Protein AF-A0A8I0FWR2-F1 (afdb_monomer_lite)

Organism: NCBI:txid375541

Structure (mmCIF, N/CA/C/O backbone):
data_AF-A0A8I0FWR2-F1
#
_entry.id   AF-A0A8I0FWR2-F1
#
loop_
_atom_site.group_PDB
_atom_site.id
_atom_site.type_symbol
_atom_site.label_atom_id
_atom_site.label_alt_id
_atom_site.label_comp_id
_atom_site.label_asym_id
_atom_site.label_entity_id
_atom_site.label_seq_id
_atom_site.pdbx_PDB_ins_code
_atom_site.Cartn_x
_atom_site.Cartn_y
_atom_site.Cartn_z
_atom_site.occupancy
_atom_site.B_iso_or_equiv
_atom_site.auth_seq_id
_atom_site.auth_comp_id
_atom_site.auth_asym_id
_atom_site.auth_atom_id
_atom_site.pdbx_PDB_model_num
ATOM 1 N N . MET A 1 1 ? 0.732 -3.128 25.000 1.00 83.19 1 MET A N 1
ATOM 2 C CA . MET A 1 1 ? -0.224 -2.987 26.130 1.00 83.19 1 MET A CA 1
ATOM 3 C C . MET A 1 1 ? -1.427 -2.207 25.629 1.00 83.19 1 MET A C 1
ATOM 5 O O . MET A 1 1 ? -1.225 -1.309 24.818 1.00 83.19 1 MET A O 1
ATOM 9 N N . LEU A 1 2 ? -2.642 -2.529 26.091 1.00 91.19 2 LEU A N 1
ATOM 10 C CA . LEU A 1 2 ? -3.855 -1.798 25.705 1.00 91.19 2 LEU A CA 1
ATOM 11 C C . LEU A 1 2 ? -3.753 -0.324 26.149 1.00 91.19 2 LEU A C 1
ATOM 13 O O . LEU A 1 2 ? -3.456 -0.092 27.325 1.00 91.19 2 LEU A O 1
ATOM 17 N N . PRO A 1 3 ? -3.977 0.656 25.252 1.00 93.19 3 PRO A N 1
ATOM 18 C CA . PRO A 1 3 ? -4.057 2.059 25.639 1.00 93.19 3 PRO A CA 1
ATOM 19 C C . PRO A 1 3 ? -5.140 2.316 26.696 1.00 93.19 3 PRO A C 1
ATOM 21 O O . PRO A 1 3 ? -6.187 1.669 26.717 1.00 93.19 3 PRO A O 1
ATOM 24 N N . GLU A 1 4 ? -4.882 3.265 27.595 1.00 92.19 4 GLU A N 1
ATOM 25 C CA . GLU A 1 4 ? -5.833 3.631 28.646 1.00 92.19 4 GLU A CA 1
ATOM 26 C C . GLU A 1 4 ? -7.092 4.278 28.046 1.00 92.19 4 GLU A C 1
ATOM 28 O O . GLU A 1 4 ? -7.011 5.062 27.104 1.00 92.19 4 GLU A O 1
ATOM 33 N N . GLY A 1 5 ? -8.264 3.947 28.594 1.00 90.62 5 GLY A N 1
ATOM 34 C CA . GLY A 1 5 ? -9.546 4.507 28.151 1.00 90.62 5 GLY A CA 1
ATOM 35 C C . GLY A 1 5 ? -10.189 3.803 26.953 1.00 90.62 5 GLY A C 1
ATOM 36 O O . GLY A 1 5 ? -11.324 4.128 26.618 1.00 90.62 5 GLY A O 1
ATOM 37 N N . TRP A 1 6 ? -9.522 2.816 26.345 1.00 96.81 6 TRP A N 1
ATOM 38 C CA . TRP A 1 6 ? -10.111 1.990 25.289 1.00 96.81 6 TRP A CA 1
ATOM 39 C C . TRP A 1 6 ? -11.112 0.982 25.868 1.00 96.81 6 TRP A C 1
ATOM 41 O O . TRP A 1 6 ? -10.786 0.191 26.758 1.00 96.81 6 TRP A O 1
ATOM 51 N N . ILE A 1 7 ? -12.338 0.997 25.348 1.00 97.31 7 ILE A N 1
ATOM 52 C CA . ILE A 1 7 ? -13.465 0.188 25.820 1.00 97.31 7 ILE A CA 1
ATOM 53 C C . ILE A 1 7 ? -13.681 -0.973 24.839 1.00 97.31 7 ILE A C 1
ATOM 55 O O . ILE A 1 7 ? -13.875 -0.722 23.654 1.00 97.31 7 ILE A O 1
ATOM 59 N N . PRO A 1 8 ? -13.646 -2.246 25.271 1.00 96.81 8 PRO A N 1
ATOM 60 C CA . PRO A 1 8 ? -13.819 -3.371 24.356 1.00 96.81 8 PRO A CA 1
ATOM 61 C C . PRO A 1 8 ? -15.259 -3.452 23.835 1.00 96.81 8 PRO A C 1
ATOM 63 O O . PRO A 1 8 ? -16.193 -3.539 24.636 1.00 96.81 8 PRO A O 1
ATOM 66 N N . HIS A 1 9 ? -15.422 -3.511 22.512 1.00 96.88 9 HIS A N 1
ATOM 67 C CA . HIS A 1 9 ? -16.699 -3.842 21.878 1.00 96.88 9 HIS A CA 1
ATOM 68 C C . HIS A 1 9 ? -16.814 -5.352 21.684 1.00 96.88 9 HIS A C 1
ATOM 70 O O . HIS A 1 9 ? -15.862 -6.012 21.253 1.00 96.88 9 HIS A O 1
ATOM 76 N N . ARG A 1 10 ? -17.977 -5.909 22.025 1.00 94.88 10 ARG A N 1
ATOM 77 C CA . ARG A 1 10 ? -18.244 -7.347 21.949 1.00 94.88 10 ARG A CA 1
ATOM 78 C C . ARG A 1 10 ? -19.465 -7.604 21.089 1.00 94.88 10 ARG A C 1
ATOM 80 O O . ARG A 1 10 ? -20.519 -7.027 21.344 1.00 94.88 10 ARG A O 1
ATOM 87 N N . ARG A 1 11 ? -19.336 -8.557 20.169 1.00 90.44 11 ARG A N 1
ATOM 88 C CA . ARG A 1 11 ? -20.465 -9.085 19.404 1.00 90.44 11 ARG A CA 1
ATOM 89 C C . ARG A 1 11 ? -21.436 -9.827 20.329 1.00 90.44 11 ARG A C 1
ATOM 91 O O . ARG A 1 11 ? -21.107 -10.174 21.466 1.00 90.44 11 ARG A O 1
ATOM 98 N N . GLY A 1 12 ? -22.641 -10.119 19.839 1.00 84.12 12 GLY A N 1
ATOM 99 C CA . GLY A 1 12 ? -23.695 -10.828 20.578 1.00 84.12 12 GLY A CA 1
ATOM 100 C C . GLY A 1 12 ? -23.317 -12.201 21.166 1.00 84.12 12 GLY A C 1
ATOM 101 O O . GLY A 1 12 ? -24.004 -12.672 22.070 1.00 84.12 12 GLY A O 1
ATOM 102 N N . ASP A 1 13 ? -22.236 -12.836 20.709 1.00 90.00 13 ASP A N 1
ATOM 103 C CA . ASP A 1 13 ? -21.684 -14.081 21.265 1.00 90.00 13 ASP A CA 1
ATOM 104 C C . ASP A 1 13 ? -20.554 -13.865 22.294 1.00 90.00 13 ASP A C 1
ATOM 106 O O . ASP A 1 13 ? -20.019 -14.827 22.845 1.00 90.00 13 ASP A O 1
ATOM 110 N N . GLY A 1 14 ? -20.218 -12.611 22.603 1.00 90.06 14 GLY A N 1
ATOM 111 C CA . GLY A 1 14 ? -19.216 -12.219 23.594 1.00 90.06 14 GLY A CA 1
ATOM 112 C C . GLY A 1 14 ? -17.789 -12.095 23.052 1.00 90.06 14 GLY A C 1
ATOM 113 O O . GLY A 1 14 ? -16.901 -11.672 23.807 1.00 90.06 14 GLY A O 1
ATOM 114 N N . GLU A 1 15 ? -17.567 -12.422 21.775 1.00 92.31 15 GLU A N 1
ATOM 115 C CA . GLU A 1 15 ? -16.291 -12.238 21.081 1.00 92.31 15 GLU A CA 1
ATOM 116 C C . GLU A 1 15 ? -15.950 -10.745 20.979 1.00 92.31 15 GLU A C 1
ATOM 118 O O . GLU A 1 15 ? -16.797 -9.932 20.608 1.00 92.31 15 GLU A O 1
ATOM 123 N N . VAL A 1 16 ? -14.718 -10.368 21.343 1.00 95.19 16 VAL A N 1
ATOM 124 C CA . VAL A 1 16 ? -14.237 -8.989 21.168 1.00 95.19 16 VAL A CA 1
ATOM 125 C C . VAL A 1 16 ? -13.885 -8.800 19.701 1.00 95.19 16 VAL A C 1
ATOM 127 O O . VAL A 1 16 ? -13.078 -9.558 19.173 1.00 95.19 16 VAL A O 1
ATOM 130 N N . VAL A 1 17 ? -14.457 -7.780 19.071 1.00 95.25 17 VAL A N 1
ATOM 131 C CA . VAL A 1 17 ? -14.219 -7.452 17.652 1.00 95.25 17 VAL A CA 1
ATOM 132 C C . VAL A 1 17 ? -13.392 -6.172 17.477 1.00 95.25 17 VAL A C 1
ATOM 134 O O . VAL A 1 17 ? -12.923 -5.878 16.381 1.00 95.25 17 VAL A O 1
ATOM 137 N N . GLY A 1 18 ? -13.160 -5.430 18.563 1.00 96.88 18 GLY A N 1
ATOM 138 C CA . GLY A 1 18 ? -12.327 -4.233 18.581 1.00 96.88 18 GLY A CA 1
ATOM 139 C C . GLY A 1 18 ? -12.494 -3.418 19.861 1.00 96.88 18 GLY A C 1
ATOM 140 O O . GLY A 1 18 ? -13.016 -3.903 20.872 1.00 96.88 18 GLY A O 1
ATOM 141 N N . TRP A 1 19 ? -12.056 -2.165 19.803 1.00 97.75 19 TRP A N 1
ATOM 142 C CA . TRP A 1 19 ? -12.090 -1.212 20.906 1.00 97.75 19 TRP A CA 1
ATOM 143 C C . TRP A 1 19 ? -12.657 0.134 20.467 1.00 97.75 19 TRP A C 1
ATOM 145 O O . TRP A 1 19 ? -12.414 0.590 19.355 1.00 97.75 19 TRP A O 1
ATOM 155 N N . LEU A 1 20 ? -13.375 0.784 21.373 1.00 97.38 20 LEU A N 1
ATOM 156 C CA . LEU A 1 20 ? -13.905 2.130 21.225 1.00 97.38 20 LEU A CA 1
ATOM 157 C C . LEU A 1 20 ? -13.091 3.091 22.088 1.00 97.38 20 LEU A C 1
ATOM 159 O O . LEU A 1 20 ? -12.800 2.809 23.251 1.00 97.38 20 LEU A O 1
ATOM 163 N N . GLU A 1 21 ? -12.742 4.237 21.526 1.00 96.62 21 GLU A N 1
ATOM 164 C CA . GLU A 1 21 ? -12.046 5.325 22.200 1.00 96.62 21 GLU A CA 1
ATOM 165 C C . GLU A 1 21 ? -12.914 6.584 22.144 1.00 96.62 21 GLU A C 1
ATOM 167 O O . GLU A 1 21 ? -13.343 7.000 21.069 1.00 96.62 21 GLU A O 1
ATOM 172 N N . ILE A 1 22 ? -13.159 7.204 23.299 1.00 95.31 22 ILE A N 1
ATOM 173 C CA . ILE A 1 22 ? -13.877 8.481 23.382 1.00 95.31 22 ILE A CA 1
ATOM 174 C C . ILE A 1 22 ? -12.865 9.616 23.204 1.00 95.31 22 ILE A C 1
ATOM 176 O O . ILE A 1 22 ? -11.936 9.757 24.003 1.00 95.31 22 ILE A O 1
ATOM 180 N N . VAL A 1 23 ? -13.061 10.449 22.183 1.00 91.44 23 VAL A N 1
ATOM 181 C CA . VAL A 1 23 ? -12.189 11.580 21.848 1.00 91.44 23 VAL A CA 1
ATOM 182 C C . VAL A 1 23 ? -13.016 12.865 21.827 1.00 91.44 23 VAL A C 1
ATOM 184 O O . VAL A 1 23 ? -13.593 13.241 20.811 1.00 91.44 23 VAL A O 1
ATOM 187 N N . GLY A 1 24 ? -13.054 13.573 22.958 1.00 90.50 24 GLY A N 1
ATOM 188 C CA . GLY A 1 24 ? -13.937 14.732 23.115 1.00 90.50 24 GLY A CA 1
ATOM 189 C C . GLY A 1 24 ? -15.397 14.287 23.170 1.00 90.50 24 GLY A C 1
ATOM 190 O O . GLY A 1 24 ? -15.751 13.519 24.062 1.00 90.50 24 GLY A O 1
ATOM 191 N N . ASP A 1 25 ? -16.205 14.759 22.220 1.00 89.88 25 ASP A N 1
ATOM 192 C CA . ASP A 1 25 ? -17.609 14.354 22.056 1.00 89.88 25 ASP A CA 1
ATOM 193 C C . ASP A 1 25 ? -17.782 13.215 21.027 1.00 89.88 25 ASP A C 1
ATOM 195 O O . ASP A 1 25 ? -18.890 12.708 20.857 1.00 89.88 25 ASP A O 1
ATOM 199 N N . ASP A 1 26 ? -16.694 12.794 20.372 1.00 92.88 26 ASP A N 1
ATOM 200 C CA . ASP A 1 26 ? -16.700 11.793 19.303 1.00 92.88 26 ASP A CA 1
ATOM 201 C C . ASP A 1 26 ? -16.256 10.413 19.809 1.00 92.88 26 ASP A C 1
ATOM 203 O O . ASP A 1 26 ? -15.529 10.291 20.802 1.00 92.88 26 ASP A O 1
ATOM 207 N N . VAL A 1 27 ? -16.608 9.366 19.061 1.00 94.69 27 VAL A N 1
ATOM 208 C CA . VAL A 1 27 ? -16.138 7.994 19.281 1.00 94.69 27 VAL A CA 1
ATOM 209 C C . VAL A 1 27 ? -15.342 7.506 18.071 1.00 94.69 27 VAL A C 1
ATOM 211 O O . VAL A 1 27 ? -15.740 7.672 16.919 1.00 94.69 27 VAL A O 1
ATOM 214 N N . VAL A 1 28 ? -14.187 6.895 18.333 1.00 94.12 28 VAL A N 1
ATOM 215 C CA . VAL A 1 28 ? -13.319 6.281 17.323 1.00 94.12 28 VAL A CA 1
ATOM 216 C C . VAL A 1 28 ? -13.226 4.783 17.584 1.00 94.12 28 VAL A C 1
ATOM 218 O O . VAL A 1 28 ? -13.000 4.360 18.715 1.00 94.12 28 VAL A O 1
ATOM 221 N N . ALA A 1 29 ? -13.371 3.979 16.534 1.00 95.56 29 ALA A N 1
ATOM 222 C CA . ALA A 1 29 ? -13.225 2.536 16.601 1.00 95.56 29 ALA A CA 1
ATOM 223 C C . ALA A 1 29 ? -11.832 2.094 16.141 1.00 95.56 29 ALA A C 1
ATOM 225 O O . ALA A 1 29 ? -11.318 2.556 15.116 1.00 95.56 29 ALA A O 1
ATOM 226 N N . HIS A 1 30 ? -11.260 1.142 16.872 1.00 95.81 30 HIS A N 1
ATOM 227 C CA . HIS A 1 30 ? -9.991 0.482 16.588 1.00 95.81 30 HIS A CA 1
ATOM 228 C C . HIS A 1 30 ? -10.213 -1.028 16.466 1.00 95.81 30 HIS A C 1
ATOM 230 O O . HIS A 1 30 ? -10.861 -1.627 17.321 1.00 95.81 30 HIS A O 1
ATOM 236 N N . ASP A 1 31 ? -9.688 -1.653 15.414 1.00 95.50 31 ASP A N 1
ATOM 237 C CA . ASP A 1 31 ? -9.790 -3.108 15.216 1.00 95.50 31 ASP A CA 1
ATOM 238 C C . ASP A 1 31 ? -8.906 -3.896 16.193 1.00 95.50 31 ASP A C 1
ATOM 240 O O . ASP A 1 31 ? -8.181 -3.283 16.966 1.00 95.50 31 ASP A O 1
ATOM 244 N N . LEU A 1 32 ? -8.904 -5.237 16.138 1.00 96.38 32 LEU A N 1
ATOM 245 C CA . LEU A 1 32 ? -8.103 -6.116 17.013 1.00 96.38 32 LEU A CA 1
ATOM 246 C C . LEU A 1 32 ? -6.573 -5.960 16.901 1.00 96.38 32 LEU A C 1
ATOM 248 O O . LEU A 1 32 ? -5.842 -6.502 17.729 1.00 96.38 32 LEU A O 1
ATOM 252 N N . LEU A 1 33 ? -6.070 -5.199 15.928 1.00 96.62 33 LEU A N 1
ATOM 253 C CA . LEU A 1 33 ? -4.656 -4.816 15.837 1.00 96.62 33 LEU A CA 1
ATOM 254 C C . LEU A 1 33 ? -4.394 -3.442 16.467 1.00 96.62 33 LEU A C 1
ATOM 256 O O . LEU A 1 33 ? -3.256 -2.975 16.499 1.00 96.62 33 LEU A O 1
ATOM 260 N N . GLY A 1 34 ? -5.443 -2.787 16.961 1.00 95.31 34 GLY A N 1
ATOM 261 C CA . GLY A 1 34 ? -5.437 -1.419 17.451 1.00 95.31 34 GLY A CA 1
ATOM 262 C C . GLY A 1 34 ? -5.332 -0.388 16.327 1.00 95.31 34 GLY A C 1
ATOM 263 O O . GLY A 1 34 ? -4.886 0.734 16.562 1.00 95.31 34 GLY A O 1
ATOM 264 N N . GLN A 1 35 ? -5.696 -0.753 15.094 1.00 93.31 35 GLN A N 1
ATOM 265 C CA . GLN A 1 35 ? -5.729 0.189 13.983 1.00 93.31 35 GLN A CA 1
ATOM 266 C C . GLN A 1 35 ? -7.081 0.892 13.942 1.00 93.31 35 GLN A C 1
ATOM 268 O O . GLN A 1 35 ? -8.119 0.240 13.898 1.00 93.31 35 GLN A O 1
ATOM 273 N N . GLN A 1 36 ? -7.070 2.223 13.879 1.00 91.31 36 GLN A N 1
ATOM 274 C CA . GLN A 1 36 ? -8.286 3.016 13.702 1.00 91.31 36 GLN A CA 1
ATOM 275 C C . GLN A 1 36 ? -9.010 2.615 12.407 1.00 91.31 36 GLN A C 1
ATOM 277 O O . GLN A 1 36 ? -8.416 2.652 11.323 1.00 91.31 36 GLN A O 1
ATOM 282 N N . VAL A 1 37 ? -10.289 2.264 12.489 1.00 89.94 37 VAL A N 1
ATOM 283 C CA . VAL A 1 37 ? -11.091 1.827 11.334 1.00 89.94 37 VAL A CA 1
ATOM 284 C C . VAL A 1 37 ? -12.173 2.813 10.928 1.00 89.94 37 VAL A C 1
ATOM 286 O O . VAL A 1 37 ? -12.544 2.813 9.759 1.00 89.94 37 VAL A O 1
ATOM 289 N N . THR A 1 38 ? -12.582 3.713 11.820 1.00 88.50 38 THR A N 1
ATOM 290 C CA . THR A 1 38 ? -13.556 4.772 11.523 1.00 88.50 38 THR A CA 1
ATOM 291 C C . THR A 1 38 ? -12.901 6.145 11.375 1.00 88.50 38 THR A C 1
ATOM 293 O O . THR A 1 38 ? -11.812 6.373 11.912 1.00 88.50 38 THR A O 1
ATOM 296 N N . PRO A 1 39 ? -13.531 7.104 10.674 1.00 80.56 39 PRO A N 1
ATOM 297 C CA . PRO A 1 39 ? -13.193 8.519 10.817 1.00 80.56 39 PRO A CA 1
ATOM 298 C C . PRO A 1 39 ? -13.492 9.037 12.241 1.00 80.56 39 PRO A C 1
ATOM 300 O O . PRO A 1 39 ? -14.108 8.353 13.056 1.00 80.56 39 PRO A O 1
ATOM 303 N N . ARG A 1 40 ? -13.032 10.259 12.551 1.00 78.81 40 ARG A N 1
ATOM 304 C CA . ARG A 1 40 ? -13.490 11.004 13.743 1.00 78.81 40 ARG A CA 1
ATOM 305 C C . ARG A 1 40 ? -14.869 11.615 13.481 1.00 78.81 40 ARG A C 1
ATOM 307 O O . ARG A 1 40 ? -15.230 11.791 12.320 1.00 78.81 40 ARG A O 1
ATOM 314 N N . GLY A 1 41 ? -15.578 12.000 14.539 1.00 82.56 41 GLY A N 1
ATOM 315 C CA . GLY A 1 41 ? -16.895 12.634 14.427 1.00 82.56 41 GLY A CA 1
ATOM 316 C C . GLY A 1 41 ? -18.081 11.673 14.426 1.00 82.56 41 GLY A C 1
ATOM 317 O O . GLY A 1 41 ? -19.183 12.114 14.117 1.00 82.56 41 GLY A O 1
ATOM 318 N N . LEU A 1 42 ? -17.862 10.386 14.715 1.00 89.94 42 LEU A N 1
ATOM 319 C CA . LEU A 1 42 ? -18.943 9.407 14.824 1.00 89.94 42 LEU A CA 1
ATOM 320 C C . LEU A 1 42 ? -19.507 9.363 16.241 1.00 89.94 42 LEU A C 1
ATOM 322 O O . LEU A 1 42 ? -18.785 9.604 17.215 1.00 89.94 42 LEU A O 1
ATOM 326 N N . ASP A 1 43 ? -20.781 8.997 16.347 1.00 94.50 43 ASP A N 1
ATOM 327 C CA . ASP A 1 43 ? -21.364 8.618 17.627 1.00 94.50 43 ASP A CA 1
ATOM 328 C C . ASP A 1 43 ? -21.016 7.168 18.018 1.00 94.50 43 ASP A C 1
ATOM 330 O O . ASP A 1 43 ? -20.375 6.409 17.285 1.00 94.50 43 ASP A O 1
ATOM 334 N N . TRP A 1 44 ? -21.414 6.783 19.231 1.00 95.19 44 TRP A N 1
ATOM 335 C CA . TRP A 1 44 ? -21.144 5.452 19.770 1.00 95.19 44 TRP A CA 1
ATOM 336 C C . TRP A 1 44 ? -21.726 4.325 18.907 1.00 95.19 44 TRP A C 1
ATOM 338 O O . TRP A 1 44 ? -21.056 3.321 18.679 1.00 95.19 44 TRP A O 1
ATOM 348 N N . HIS A 1 45 ? -22.964 4.480 18.433 1.00 94.94 45 HIS A N 1
ATOM 349 C CA . HIS A 1 45 ? -23.666 3.435 17.694 1.00 94.94 45 HIS A CA 1
ATOM 350 C C . HIS A 1 45 ? -23.052 3.229 16.308 1.00 94.94 45 HIS A C 1
ATOM 352 O O . HIS A 1 45 ? -22.866 2.092 15.877 1.00 94.94 45 HIS A O 1
ATOM 358 N N . GLU A 1 46 ? -22.683 4.318 15.637 1.00 94.44 46 GLU A N 1
ATOM 359 C CA . GLU A 1 46 ? -21.971 4.273 14.359 1.00 94.44 46 GLU A CA 1
ATOM 360 C C . GLU A 1 46 ? -20.604 3.585 14.502 1.00 94.44 46 GLU A C 1
ATOM 362 O O . GLU A 1 46 ? -20.238 2.743 13.678 1.00 94.44 46 GLU A O 1
ATOM 367 N N . ALA A 1 47 ? -19.863 3.885 15.574 1.00 94.31 47 ALA A N 1
ATOM 368 C CA . ALA A 1 47 ? -18.569 3.261 15.838 1.00 94.31 47 ALA A CA 1
ATOM 369 C C . ALA A 1 47 ? -18.680 1.756 16.165 1.00 94.31 47 ALA A C 1
ATOM 371 O O . ALA A 1 47 ? -17.851 0.969 15.703 1.00 94.31 47 ALA A O 1
ATOM 372 N N . GLU A 1 48 ? -19.704 1.335 16.919 1.00 95.19 48 GLU A N 1
ATOM 373 C CA . GLU A 1 48 ? -20.008 -0.087 17.154 1.00 95.19 48 GLU A CA 1
ATOM 374 C C . GLU A 1 48 ? -20.350 -0.811 15.851 1.00 95.19 48 GLU A C 1
ATOM 376 O O . GLU A 1 48 ? -19.779 -1.865 15.561 1.00 95.19 48 GLU A O 1
ATOM 381 N N . GLN A 1 49 ? -21.251 -0.236 15.049 1.00 94.06 49 GLN A N 1
ATOM 382 C CA . GLN A 1 49 ? -21.683 -0.833 13.788 1.00 94.06 49 GLN A CA 1
ATOM 383 C C . GLN A 1 49 ? -20.501 -1.021 12.829 1.00 94.06 49 GLN A C 1
ATOM 385 O O . GLN A 1 49 ? -20.386 -2.071 12.204 1.00 94.06 49 GLN A O 1
ATOM 390 N N . ALA A 1 50 ? -19.563 -0.071 12.784 1.00 92.56 50 ALA A N 1
ATOM 391 C CA . ALA A 1 50 ? -18.352 -0.200 11.977 1.00 92.56 50 ALA A CA 1
ATOM 392 C C . ALA A 1 50 ? -17.457 -1.384 12.402 1.00 92.56 50 ALA A C 1
ATOM 394 O O . ALA A 1 50 ? -16.835 -2.027 11.551 1.00 92.56 50 ALA A O 1
ATOM 395 N N . LEU A 1 51 ? -17.384 -1.702 13.702 1.00 95.00 51 LEU A N 1
ATOM 396 C CA . LEU A 1 51 ? -16.664 -2.887 14.187 1.00 95.00 51 LEU A CA 1
ATOM 397 C C . LEU A 1 51 ? -17.400 -4.187 13.846 1.00 95.00 51 LEU A C 1
ATOM 399 O O . LEU A 1 51 ? -16.754 -5.170 13.481 1.00 95.00 51 LEU A O 1
ATOM 403 N N . GLU A 1 52 ? -18.731 -4.195 13.933 1.00 93.19 52 GLU A N 1
ATOM 404 C CA . GLU A 1 52 ? -19.557 -5.346 13.543 1.00 93.19 52 GLU A CA 1
ATOM 405 C C . GLU A 1 52 ? -19.444 -5.642 12.042 1.00 93.19 52 GLU A C 1
ATOM 407 O O . GLU A 1 52 ? -19.209 -6.788 11.655 1.00 93.19 52 GLU A O 1
ATOM 412 N N . ASP A 1 53 ? -19.542 -4.610 11.202 1.00 92.19 53 ASP A N 1
ATOM 413 C CA . ASP A 1 53 ? -19.475 -4.734 9.743 1.00 92.19 53 ASP A CA 1
ATOM 414 C C . ASP A 1 53 ? -18.089 -5.194 9.274 1.00 92.19 53 ASP A C 1
ATOM 416 O O . ASP A 1 53 ? -17.975 -5.992 8.339 1.00 92.19 53 ASP A O 1
ATOM 420 N N . ARG A 1 54 ? -17.021 -4.736 9.942 1.00 90.12 54 ARG A N 1
ATOM 421 C CA . ARG A 1 54 ? -15.655 -5.207 9.678 1.00 90.12 54 ARG A CA 1
ATOM 422 C C . ARG A 1 54 ? -15.450 -6.653 10.128 1.00 90.12 54 ARG A C 1
ATOM 424 O O . ARG A 1 54 ? -14.784 -7.425 9.432 1.00 90.12 54 ARG A O 1
ATOM 431 N N . GLY A 1 55 ? -15.962 -7.003 11.307 1.00 92.00 55 GLY A N 1
ATOM 432 C CA . GLY A 1 55 ? -15.698 -8.278 11.965 1.00 92.00 55 GLY A CA 1
ATOM 433 C C . GLY A 1 55 ? -14.200 -8.559 12.158 1.00 92.00 55 GLY A C 1
ATOM 434 O O . GLY A 1 55 ? -13.365 -7.656 12.187 1.00 92.00 55 GLY A O 1
ATOM 435 N N . ILE A 1 56 ? -13.845 -9.843 12.278 1.00 93.81 56 ILE A N 1
ATOM 436 C CA . ILE A 1 56 ? -12.457 -10.295 12.507 1.00 93.81 56 ILE A CA 1
ATOM 437 C C . ILE A 1 56 ? -11.866 -11.089 11.337 1.00 93.81 56 ILE A C 1
ATOM 439 O O . ILE A 1 56 ? -10.750 -11.592 11.437 1.00 93.81 56 ILE A O 1
ATOM 443 N N . GLY A 1 57 ? -12.610 -11.229 10.232 1.00 91.12 57 GLY A N 1
ATOM 444 C CA . GLY A 1 57 ? -12.208 -12.059 9.088 1.00 91.12 57 GLY A CA 1
ATOM 445 C C . GLY A 1 57 ? -10.855 -11.651 8.504 1.00 91.12 57 GLY A C 1
ATOM 446 O O . GLY A 1 57 ? -10.070 -12.515 8.121 1.00 91.12 57 GLY A O 1
ATOM 447 N N . TYR A 1 58 ? -10.546 -10.354 8.567 1.00 91.44 58 TYR A N 1
ATOM 448 C CA . TYR A 1 58 ? -9.273 -9.792 8.129 1.00 91.44 58 TYR A CA 1
ATOM 449 C C . TYR A 1 58 ? -8.058 -10.415 8.837 1.00 91.44 58 TYR A C 1
ATOM 451 O O . TYR A 1 58 ? -6.995 -10.477 8.240 1.00 91.44 58 TYR A O 1
ATOM 459 N N . LEU A 1 59 ? -8.190 -10.936 10.068 1.00 94.06 59 LEU A N 1
ATOM 460 C CA . LEU A 1 59 ?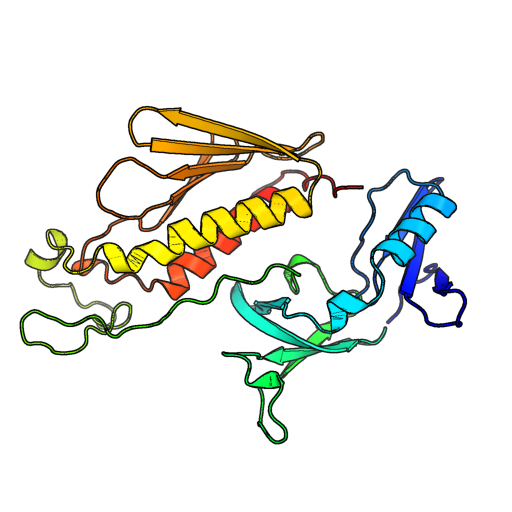 -7.076 -11.591 10.771 1.00 94.06 59 LEU A CA 1
ATOM 461 C C . LEU A 1 59 ? -6.581 -12.860 10.059 1.00 94.06 59 LEU A C 1
ATOM 463 O O . LEU A 1 59 ? -5.436 -13.266 10.250 1.00 94.06 59 LEU A O 1
ATOM 467 N N . ALA A 1 60 ? -7.442 -13.501 9.266 1.00 91.25 60 ALA A N 1
ATOM 468 C CA . ALA A 1 60 ? -7.106 -14.701 8.503 1.00 91.25 60 ALA A CA 1
ATOM 469 C C . ALA A 1 60 ? -6.560 -14.388 7.099 1.00 91.25 60 ALA A C 1
ATOM 471 O O . ALA A 1 60 ? -6.131 -15.302 6.387 1.00 91.25 60 ALA A O 1
ATOM 472 N N . GLU A 1 61 ? -6.605 -13.123 6.684 1.00 89.88 61 GLU A N 1
ATOM 473 C CA . GLU A 1 61 ? -6.168 -12.691 5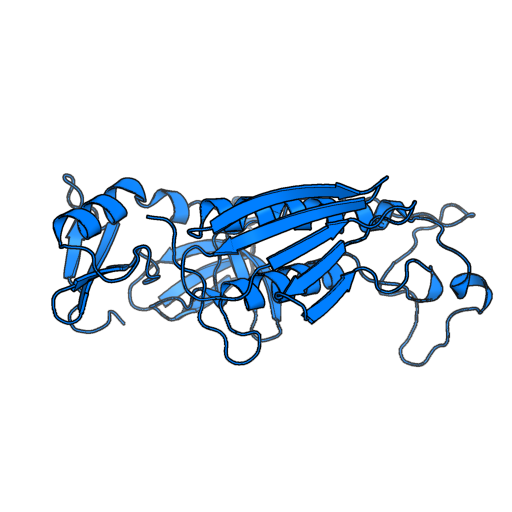.364 1.00 89.88 61 GLU A CA 1
ATOM 474 C C . GLU A 1 61 ? -4.645 -12.506 5.310 1.00 89.88 61 GLU A C 1
ATOM 476 O O . GLU A 1 61 ? -3.933 -12.495 6.318 1.00 89.88 61 GLU A O 1
ATOM 481 N N . GLN A 1 62 ? -4.122 -12.417 4.088 1.00 90.31 62 GLN A N 1
ATOM 482 C CA . GLN A 1 62 ? -2.731 -12.038 3.882 1.00 90.31 62 GLN A CA 1
ATOM 483 C C . GLN A 1 62 ? -2.609 -10.518 4.047 1.00 90.31 62 GLN A C 1
ATOM 485 O O . GLN A 1 62 ? -3.471 -9.763 3.610 1.00 90.31 62 GLN A O 1
ATOM 490 N N . HIS A 1 63 ? -1.504 -10.082 4.631 1.00 92.25 63 HIS A N 1
ATOM 491 C CA . HIS A 1 63 ? -1.152 -8.687 4.849 1.00 92.25 63 HIS A CA 1
ATOM 492 C C . HIS A 1 63 ? 0.196 -8.369 4.203 1.00 92.25 63 HIS A C 1
ATOM 494 O O . HIS A 1 63 ? 0.958 -9.266 3.830 1.00 92.25 63 HIS A O 1
ATOM 500 N N . THR A 1 64 ? 0.526 -7.084 4.121 1.00 92.00 64 THR A N 1
ATOM 501 C CA . THR A 1 64 ? 1.867 -6.617 3.759 1.00 92.00 64 THR A CA 1
ATOM 502 C C . THR A 1 64 ? 2.542 -5.970 4.964 1.00 92.00 64 THR A C 1
ATOM 504 O O . THR A 1 64 ? 2.065 -4.959 5.486 1.00 92.00 64 THR A O 1
ATOM 507 N N . LEU A 1 65 ? 3.668 -6.553 5.387 1.00 92.88 65 LEU A N 1
ATOM 508 C CA . LEU A 1 65 ? 4.578 -6.009 6.390 1.00 92.88 65 LEU A CA 1
ATOM 509 C C . LEU A 1 65 ? 5.592 -5.076 5.721 1.00 92.88 65 LEU A C 1
ATOM 511 O O . LEU A 1 65 ? 6.267 -5.479 4.777 1.00 92.88 65 LEU A O 1
ATOM 515 N N . THR A 1 66 ? 5.765 -3.869 6.252 1.00 90.12 66 THR A N 1
ATOM 516 C CA . THR A 1 66 ? 6.925 -3.023 5.944 1.00 90.12 66 THR A CA 1
ATOM 517 C C . THR A 1 66 ? 8.007 -3.250 6.993 1.00 90.12 66 THR A C 1
ATOM 519 O O . THR A 1 66 ? 7.828 -2.932 8.170 1.00 90.12 66 THR A O 1
ATOM 522 N N . THR A 1 67 ? 9.143 -3.801 6.572 1.00 85.50 67 THR A N 1
ATOM 523 C CA . THR A 1 67 ? 10.300 -4.025 7.451 1.00 85.50 67 THR A CA 1
ATOM 524 C C . THR A 1 67 ? 10.956 -2.699 7.873 1.00 85.50 67 THR A C 1
ATOM 526 O O . THR A 1 67 ? 10.760 -1.672 7.217 1.00 85.50 67 THR A O 1
ATOM 529 N N . PRO A 1 68 ? 11.808 -2.688 8.919 1.00 80.81 68 PRO A N 1
ATOM 530 C CA . PRO A 1 68 ? 12.571 -1.495 9.303 1.00 80.81 68 PRO A CA 1
ATOM 531 C C . PRO A 1 68 ? 13.451 -0.907 8.187 1.00 80.81 68 PRO A C 1
ATOM 533 O O . PRO A 1 68 ? 13.769 0.279 8.233 1.00 80.81 68 PRO A O 1
ATOM 536 N N . TYR A 1 69 ? 13.828 -1.719 7.194 1.00 79.75 69 TYR A N 1
ATOM 537 C CA . TYR A 1 69 ? 14.634 -1.309 6.041 1.00 79.75 69 TYR A CA 1
ATOM 538 C C . TYR A 1 69 ? 13.791 -0.919 4.815 1.00 79.75 69 TYR A C 1
ATOM 540 O O . TYR A 1 69 ? 14.350 -0.634 3.763 1.00 79.75 69 TYR A O 1
ATOM 548 N N . GLY A 1 70 ? 12.459 -0.900 4.931 1.00 74.62 70 GLY A N 1
ATOM 549 C CA . GLY A 1 70 ? 11.550 -0.477 3.861 1.00 74.62 70 GLY A CA 1
ATOM 550 C C . GLY A 1 70 ? 11.102 -1.585 2.905 1.00 74.62 70 GLY A C 1
ATOM 551 O O . GLY A 1 70 ? 10.172 -1.353 2.142 1.00 74.62 70 GLY A O 1
ATOM 552 N N . LYS A 1 71 ? 11.678 -2.794 2.987 1.00 80.62 71 LYS A N 1
ATOM 553 C CA . LYS A 1 71 ? 11.226 -3.961 2.207 1.00 80.62 71 LYS A CA 1
ATOM 554 C C . LYS A 1 71 ? 9.781 -4.319 2.552 1.00 80.62 71 LYS A C 1
ATOM 556 O O . LYS A 1 71 ? 9.440 -4.356 3.742 1.00 80.62 71 LYS A O 1
ATOM 561 N N . LEU A 1 72 ? 8.978 -4.624 1.535 1.00 84.88 72 LEU A N 1
ATOM 562 C CA . LEU A 1 72 ? 7.599 -5.086 1.684 1.00 84.88 72 LEU A CA 1
ATOM 563 C C . LEU A 1 72 ? 7.538 -6.616 1.622 1.00 84.88 72 LEU A C 1
ATOM 565 O O . LEU A 1 72 ? 8.096 -7.239 0.723 1.00 84.88 72 LEU A O 1
ATOM 569 N N . MET A 1 73 ? 6.879 -7.238 2.600 1.00 86.38 73 MET A N 1
ATOM 570 C CA . MET A 1 73 ? 6.815 -8.698 2.724 1.00 86.38 73 MET A CA 1
ATOM 571 C C . MET A 1 73 ? 5.370 -9.173 2.893 1.00 86.38 73 MET A C 1
ATOM 573 O O . MET A 1 73 ? 4.650 -8.626 3.734 1.00 86.38 73 MET A O 1
ATOM 577 N N . PRO A 1 74 ? 4.920 -10.187 2.130 1.00 88.88 74 PRO A N 1
ATOM 578 C CA . PRO A 1 74 ? 3.642 -10.829 2.391 1.00 88.88 74 PRO A CA 1
ATOM 579 C C . PRO A 1 74 ? 3.720 -11.586 3.719 1.00 88.88 74 PRO A C 1
ATOM 581 O O . PRO A 1 74 ? 4.644 -12.366 3.946 1.00 88.88 74 PRO A O 1
ATOM 584 N N . VAL A 1 75 ? 2.756 -11.356 4.606 1.00 92.25 75 VAL A N 1
ATOM 585 C CA . VAL A 1 75 ? 2.692 -12.002 5.922 1.00 92.25 75 VAL A CA 1
ATOM 586 C C . VAL A 1 75 ? 1.265 -12.417 6.264 1.00 92.25 75 VAL A C 1
ATOM 588 O O . VAL A 1 75 ? 0.305 -11.921 5.679 1.00 92.25 75 VAL A O 1
ATOM 591 N N . ARG A 1 76 ? 1.110 -13.291 7.256 1.00 93.38 76 ARG A N 1
ATOM 592 C CA . ARG A 1 76 ? -0.165 -13.549 7.938 1.00 93.38 76 ARG A CA 1
ATOM 593 C C . ARG A 1 76 ? -0.041 -13.278 9.420 1.00 93.38 76 ARG A C 1
ATOM 595 O O . ARG A 1 76 ? 1.043 -13.405 9.986 1.00 93.38 76 ARG A O 1
ATOM 602 N N . ILE A 1 77 ? -1.155 -12.937 10.053 1.00 94.69 77 ILE A N 1
ATOM 603 C CA . ILE A 1 77 ? -1.206 -12.773 11.503 1.00 94.69 77 ILE A CA 1
ATOM 604 C C . ILE A 1 77 ? -1.211 -14.166 12.135 1.00 94.69 77 ILE A C 1
ATOM 606 O O . ILE A 1 77 ? -2.105 -14.969 11.886 1.00 94.69 77 ILE A O 1
ATOM 610 N N . GLY A 1 78 ? -0.176 -14.463 12.919 1.00 93.75 78 GLY A N 1
ATOM 611 C CA . GLY A 1 78 ? -0.086 -15.695 13.701 1.00 93.75 78 GLY A CA 1
ATOM 612 C C . GLY A 1 78 ? -0.769 -15.553 15.058 1.00 93.75 78 GLY A C 1
ATOM 613 O O . GLY A 1 78 ? -1.513 -16.435 15.477 1.00 93.75 78 GLY A O 1
ATOM 614 N N . GLU A 1 79 ? -0.551 -14.421 15.728 1.00 94.38 79 GLU A N 1
ATOM 615 C CA . GLU A 1 79 ? -1.160 -14.110 17.021 1.00 94.38 79 GLU A CA 1
ATOM 616 C C . GLU A 1 79 ? -1.454 -12.609 17.111 1.00 94.38 79 GLU A C 1
ATOM 618 O O . GLU A 1 79 ? -0.614 -11.790 16.738 1.00 94.38 79 GLU A O 1
ATOM 623 N N . ALA A 1 80 ? -2.625 -12.241 17.633 1.00 95.56 80 ALA A N 1
ATOM 624 C CA . ALA A 1 80 ? -2.988 -10.857 17.914 1.00 95.56 80 ALA A CA 1
ATOM 625 C C . ALA A 1 80 ? -3.374 -10.711 19.389 1.00 95.56 80 ALA A C 1
ATOM 627 O O . ALA A 1 80 ? -4.412 -11.208 19.825 1.00 95.56 80 ALA A O 1
ATOM 628 N N . THR A 1 81 ? -2.536 -10.018 20.161 1.00 94.69 81 THR A N 1
ATOM 629 C CA . THR A 1 81 ? -2.812 -9.685 21.562 1.00 94.69 81 THR A CA 1
ATOM 630 C C . THR A 1 81 ? -2.649 -8.189 21.796 1.00 94.69 81 THR A C 1
ATOM 632 O O . THR A 1 81 ? -2.007 -7.479 21.023 1.00 94.69 81 THR A O 1
ATOM 635 N N . THR A 1 82 ? -3.161 -7.704 22.926 1.00 94.50 82 THR A N 1
ATOM 636 C CA . THR A 1 82 ? -2.930 -6.320 23.360 1.00 94.50 82 THR A CA 1
ATOM 637 C C . THR A 1 82 ? -1.503 -6.070 23.858 1.00 94.50 82 THR A C 1
ATOM 639 O O . THR A 1 82 ? -1.155 -4.930 24.166 1.00 94.50 82 THR A O 1
ATOM 642 N N . GLU A 1 83 ? -0.665 -7.099 24.007 1.00 93.81 83 GLU A N 1
ATOM 643 C CA . GLU A 1 83 ? 0.752 -6.949 24.364 1.00 93.81 83 GLU A CA 1
ATOM 644 C C . GLU A 1 83 ? 1.615 -6.796 23.113 1.00 93.81 83 GLU A C 1
ATOM 646 O O . GLU A 1 83 ? 2.388 -5.838 23.021 1.00 93.81 83 GLU A O 1
ATOM 651 N N . GLN A 1 84 ? 1.412 -7.690 22.148 1.00 93.69 84 GLN A N 1
ATOM 652 C CA . GLN A 1 84 ? 2.121 -7.756 20.877 1.00 93.69 84 GLN A CA 1
ATOM 653 C C . GLN A 1 84 ? 1.289 -8.484 19.813 1.00 93.69 84 GLN A C 1
ATOM 655 O O . GLN A 1 84 ? 0.386 -9.264 20.128 1.00 93.69 84 GLN A O 1
ATOM 660 N N . VAL A 1 85 ? 1.647 -8.270 18.551 1.00 96.69 85 VAL A N 1
ATOM 661 C CA . VAL A 1 85 ? 1.113 -9.015 17.407 1.00 96.69 85 VAL A CA 1
ATOM 662 C C . VAL A 1 85 ? 2.260 -9.753 16.735 1.00 96.69 85 VAL A C 1
ATOM 664 O O . VAL A 1 85 ? 3.284 -9.148 16.428 1.00 96.69 85 VAL A O 1
ATOM 667 N N . THR A 1 86 ? 2.097 -11.043 16.479 1.00 95.81 86 THR A N 1
ATOM 668 C CA . THR A 1 86 ? 3.074 -11.839 15.737 1.00 95.81 86 THR A CA 1
ATOM 669 C C . THR A 1 86 ? 2.575 -12.059 14.324 1.00 95.81 86 THR A C 1
ATOM 671 O O . THR A 1 86 ? 1.441 -12.492 14.113 1.00 95.81 86 THR A O 1
ATOM 674 N N . VAL A 1 87 ? 3.440 -11.790 13.352 1.00 94.94 87 VAL A N 1
ATOM 675 C CA . VAL A 1 87 ? 3.194 -12.071 11.940 1.00 94.94 87 VAL A CA 1
ATOM 676 C C . VAL A 1 87 ? 4.221 -13.060 11.415 1.00 94.94 87 VAL A C 1
ATOM 678 O O . VAL A 1 87 ? 5.365 -13.076 11.865 1.00 94.94 87 VAL A O 1
ATOM 681 N N . VAL A 1 88 ? 3.807 -13.889 10.469 1.00 92.69 88 VAL A N 1
ATOM 682 C CA . VAL A 1 88 ? 4.628 -14.940 9.868 1.00 92.69 88 VAL A CA 1
ATOM 683 C C . VAL A 1 88 ? 4.725 -14.685 8.373 1.00 92.69 88 VAL A C 1
ATOM 685 O O . VAL A 1 88 ? 3.712 -14.383 7.740 1.00 92.69 88 VAL A O 1
ATOM 688 N N . VAL A 1 89 ? 5.931 -14.784 7.817 1.00 89.12 89 VAL A N 1
ATOM 689 C CA . VAL A 1 89 ? 6.185 -14.586 6.388 1.00 89.12 89 VAL A CA 1
ATOM 690 C C . VAL A 1 89 ? 5.418 -15.620 5.570 1.00 89.12 89 VAL A C 1
ATOM 692 O O . VAL A 1 89 ? 5.498 -16.820 5.824 1.00 89.12 89 VAL A O 1
ATOM 695 N N . ASP A 1 90 ? 4.662 -15.142 4.582 1.00 83.88 90 ASP A N 1
ATOM 696 C CA . ASP A 1 90 ? 3.844 -15.960 3.688 1.00 83.88 90 ASP A CA 1
ATOM 697 C C . ASP A 1 90 ? 4.282 -15.789 2.231 1.00 83.88 90 ASP A C 1
ATOM 699 O O . ASP A 1 90 ? 3.543 -15.305 1.369 1.00 83.88 90 ASP A O 1
ATOM 703 N N . GLU A 1 91 ? 5.515 -16.202 1.943 1.00 73.75 91 GLU A N 1
ATOM 704 C CA . GLU A 1 91 ? 5.982 -16.320 0.566 1.00 73.75 91 GLU A CA 1
ATOM 705 C C . GLU A 1 91 ? 5.280 -17.513 -0.101 1.00 73.75 91 GLU A C 1
ATOM 707 O O . GLU A 1 91 ? 5.340 -18.654 0.363 1.00 73.75 91 GLU A O 1
ATOM 712 N N . PHE A 1 92 ? 4.552 -17.239 -1.185 1.00 63.28 92 PHE A N 1
ATOM 713 C CA . PHE A 1 92 ? 3.831 -18.224 -2.004 1.00 63.28 92 PHE A CA 1
ATOM 714 C C . PHE A 1 92 ? 2.732 -19.053 -1.304 1.00 63.28 92 PHE A C 1
ATOM 716 O O . PHE A 1 92 ? 2.258 -20.032 -1.878 1.00 63.28 92 PHE A O 1
ATOM 723 N N . GLY A 1 93 ? 2.229 -18.658 -0.129 1.00 59.78 93 GLY A N 1
ATOM 724 C CA . GLY A 1 93 ? 1.222 -19.448 0.602 1.00 59.78 93 GLY A CA 1
ATOM 725 C C . GLY A 1 93 ? 1.820 -20.495 1.552 1.00 59.78 93 GLY A C 1
ATOM 726 O O . GLY A 1 93 ? 1.079 -21.308 2.112 1.00 59.78 93 GLY A O 1
ATOM 727 N N . THR A 1 94 ? 3.146 -20.493 1.732 1.00 60.75 94 THR A N 1
ATOM 728 C CA . THR A 1 94 ? 3.869 -21.459 2.571 1.00 60.75 94 THR A CA 1
ATOM 729 C C . THR A 1 94 ? 3.463 -21.360 4.042 1.00 60.75 94 THR A C 1
ATOM 731 O O . THR A 1 94 ? 3.522 -22.363 4.752 1.00 60.75 94 THR A O 1
ATOM 734 N N . ALA A 1 95 ? 2.941 -20.211 4.493 1.00 59.38 95 ALA A N 1
ATOM 735 C CA . ALA A 1 95 ? 2.553 -20.028 5.890 1.00 59.38 95 ALA A CA 1
ATOM 736 C C . ALA A 1 95 ? 1.427 -20.963 6.366 1.00 59.38 95 ALA A C 1
ATOM 738 O O . ALA A 1 95 ? 1.236 -21.158 7.562 1.00 59.38 95 ALA A O 1
ATOM 739 N N . SER A 1 96 ? 0.681 -21.566 5.434 1.00 58.78 96 SER A N 1
ATOM 740 C CA . SER A 1 96 ? -0.390 -22.527 5.744 1.00 58.78 96 SER A CA 1
ATOM 741 C C . SER A 1 96 ? 0.087 -23.987 5.826 1.00 58.78 96 SER A C 1
ATOM 743 O O . SER A 1 96 ? -0.724 -24.879 6.079 1.00 58.78 96 SER A O 1
ATOM 745 N N . VAL A 1 97 ? 1.374 -24.263 5.583 1.00 61.88 97 VAL A N 1
ATOM 746 C CA . VAL A 1 97 ? 1.936 -25.622 5.570 1.00 61.88 97 VAL A CA 1
ATOM 747 C C . VAL A 1 97 ? 2.367 -26.030 6.981 1.00 61.88 97 VAL A C 1
ATOM 749 O O . VAL A 1 97 ? 3.228 -25.406 7.596 1.00 61.88 97 VAL A O 1
ATOM 752 N N . ILE A 1 98 ? 1.795 -27.122 7.496 1.00 55.94 98 ILE A N 1
ATOM 753 C CA . ILE A 1 98 ? 2.143 -27.665 8.817 1.00 55.94 98 ILE A CA 1
ATOM 754 C C . ILE A 1 98 ? 3.611 -28.125 8.819 1.00 55.94 98 ILE A C 1
ATOM 756 O O . ILE A 1 98 ? 3.980 -29.014 8.053 1.00 55.94 98 ILE A O 1
ATOM 760 N N . GLY A 1 99 ? 4.425 -27.558 9.717 1.00 55.78 99 GLY A N 1
ATOM 761 C CA . GLY A 1 99 ? 5.833 -27.930 9.911 1.00 55.78 99 GLY A CA 1
ATOM 762 C C . GLY A 1 99 ? 6.851 -27.103 9.119 1.00 55.78 99 GLY A C 1
ATOM 763 O O . GLY A 1 99 ? 8.028 -27.454 9.129 1.00 55.78 99 GLY A O 1
ATOM 764 N N . ALA A 1 100 ? 6.429 -26.027 8.448 1.00 59.19 100 ALA A N 1
ATOM 765 C CA . ALA A 1 100 ? 7.356 -25.059 7.872 1.00 59.19 100 ALA A CA 1
ATOM 766 C C . ALA A 1 100 ? 8.017 -24.221 8.985 1.00 59.19 100 ALA A C 1
ATOM 768 O O . ALA A 1 100 ? 7.327 -23.689 9.856 1.00 59.19 100 ALA A O 1
ATOM 769 N N . ASP A 1 101 ? 9.349 -24.117 8.959 1.00 64.38 101 ASP A N 1
ATOM 770 C CA . ASP A 1 101 ? 10.104 -23.168 9.783 1.00 64.38 101 ASP A CA 1
ATOM 771 C C . ASP A 1 101 ? 10.044 -21.805 9.090 1.00 64.38 101 ASP A C 1
ATOM 773 O O . ASP A 1 101 ? 10.762 -21.550 8.122 1.00 64.38 101 ASP A O 1
ATOM 777 N N . LEU A 1 102 ? 9.067 -20.994 9.487 1.00 73.94 102 LEU A N 1
ATOM 778 C CA . LEU A 1 102 ? 8.749 -19.733 8.829 1.00 73.94 102 LEU A CA 1
ATOM 779 C C . LEU A 1 102 ? 9.325 -18.579 9.635 1.00 73.94 102 LEU A C 1
ATOM 781 O O . LEU A 1 102 ? 9.168 -18.514 10.856 1.00 73.94 102 LEU A O 1
ATOM 785 N N . GLU A 1 103 ? 9.938 -17.631 8.936 1.00 87.06 103 GLU A N 1
ATOM 786 C CA . GLU A 1 103 ? 10.377 -16.383 9.543 1.00 87.06 103 GLU A CA 1
ATOM 787 C C . GLU A 1 103 ? 9.175 -15.653 10.168 1.00 87.06 103 GLU A C 1
ATOM 789 O O . GLU A 1 103 ? 8.118 -15.502 9.547 1.00 87.06 103 GLU A O 1
ATOM 794 N N . SER A 1 104 ? 9.324 -15.221 11.422 1.00 90.88 104 SER A N 1
ATOM 795 C CA . SER A 1 104 ? 8.280 -14.523 12.176 1.00 90.88 104 SER A CA 1
ATOM 796 C C . SER A 1 104 ? 8.780 -13.182 12.696 1.00 90.88 104 SER A C 1
ATOM 798 O O . SER A 1 104 ? 9.927 -13.069 13.133 1.00 90.88 104 SER A O 1
ATOM 800 N N . HIS A 1 105 ? 7.898 -12.187 12.724 1.00 93.38 105 HIS A N 1
ATOM 801 C CA . HIS A 1 105 ? 8.175 -10.858 13.253 1.00 93.38 105 HIS A CA 1
ATOM 802 C C . HIS A 1 105 ? 7.192 -10.509 14.368 1.00 93.38 105 HIS A C 1
ATOM 804 O O . HIS A 1 105 ? 6.000 -10.809 14.286 1.00 93.38 105 HIS A O 1
ATOM 810 N N . VAL A 1 106 ? 7.695 -9.830 15.398 1.00 95.19 106 VAL A N 1
ATOM 811 C CA . VAL A 1 106 ? 6.889 -9.317 16.510 1.00 95.19 106 VAL A CA 1
ATOM 812 C C . VAL A 1 106 ? 6.674 -7.821 16.319 1.00 95.19 106 VAL A C 1
ATOM 814 O O . VAL A 1 106 ? 7.627 -7.055 16.168 1.00 95.19 106 VAL A O 1
ATOM 817 N N . LEU A 1 107 ? 5.412 -7.412 16.334 1.00 95.56 107 LEU A N 1
ATOM 818 C CA . LEU A 1 107 ? 4.951 -6.043 16.173 1.00 95.56 107 LEU A CA 1
ATOM 819 C C . LEU A 1 107 ? 4.388 -5.521 17.502 1.00 95.56 107 LEU A C 1
ATOM 821 O O . LEU A 1 107 ? 3.797 -6.286 18.272 1.00 95.56 107 LEU A O 1
ATOM 825 N N . PRO A 1 108 ? 4.537 -4.217 17.786 1.00 95.38 108 PRO A N 1
ATOM 826 C CA . PRO A 1 108 ? 3.928 -3.621 18.965 1.00 95.38 108 PRO A CA 1
ATOM 827 C C . PRO A 1 108 ? 2.403 -3.585 18.831 1.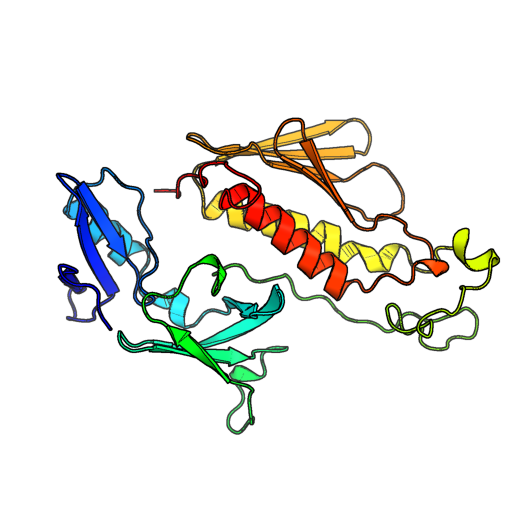00 95.38 108 PRO A C 1
ATOM 829 O O . PRO A 1 108 ? 1.871 -3.529 17.725 1.00 95.38 108 PRO A O 1
ATOM 832 N N . PHE A 1 109 ? 1.714 -3.534 19.969 1.00 94.88 109 PHE A N 1
ATOM 833 C CA . PHE A 1 109 ? 0.303 -3.168 20.035 1.00 94.88 109 PHE A CA 1
ATOM 834 C C . PHE A 1 109 ? 0.141 -1.772 20.668 1.00 94.88 109 PHE A C 1
ATOM 836 O O . PHE A 1 109 ? 0.690 -1.561 21.761 1.00 94.88 109 PHE A O 1
ATOM 843 N N . PRO A 1 110 ? -0.640 -0.852 20.066 1.00 96.62 110 PRO A N 1
ATOM 844 C CA . PRO A 1 110 ? -1.301 -0.950 18.754 1.00 96.62 110 PRO A CA 1
ATOM 845 C C . PRO A 1 110 ? -0.320 -1.071 17.581 1.00 96.62 110 PRO A C 1
ATOM 847 O O . PRO A 1 110 ? 0.752 -0.468 17.626 1.00 96.62 110 PRO A O 1
ATOM 850 N N . VAL A 1 111 ? -0.687 -1.813 16.531 1.00 95.38 111 VAL A N 1
ATOM 851 C CA . VAL A 1 111 ? 0.148 -1.997 15.334 1.00 95.38 111 VAL A CA 1
ATOM 852 C C . VAL A 1 111 ? 0.063 -0.741 14.465 1.00 95.38 111 VAL A C 1
ATOM 854 O O . VAL A 1 111 ? -1.001 -0.453 13.913 1.00 95.38 111 VAL A O 1
ATOM 857 N N . PRO A 1 112 ? 1.166 0.009 14.268 1.00 91.62 112 PRO A N 1
ATOM 858 C CA . PRO A 1 112 ? 1.174 1.129 13.341 1.00 91.62 112 PRO A CA 1
ATOM 859 C C . PRO A 1 112 ? 0.759 0.671 11.945 1.00 91.62 112 PRO A C 1
ATOM 861 O O . PRO A 1 112 ? 1.352 -0.246 11.382 1.00 91.62 112 PRO A O 1
ATOM 864 N N . ARG A 1 113 ? -0.219 1.348 11.349 1.00 86.19 113 ARG A N 1
ATOM 865 C CA . ARG A 1 113 ? -0.795 0.928 10.065 1.00 86.19 113 ARG A CA 1
ATOM 866 C C . ARG A 1 113 ? 0.210 0.865 8.918 1.00 86.19 113 ARG A C 1
ATOM 868 O O . ARG A 1 113 ? 0.158 -0.022 8.079 1.00 86.19 113 ARG A O 1
ATOM 875 N N . ARG A 1 114 ? 1.186 1.770 8.942 1.00 84.25 114 ARG A N 1
ATOM 876 C CA . ARG A 1 114 ? 2.294 1.778 7.984 1.00 84.25 114 ARG A CA 1
ATOM 877 C C . ARG A 1 114 ? 3.211 0.556 8.077 1.00 84.25 114 ARG A C 1
ATOM 879 O O . ARG A 1 114 ? 3.992 0.333 7.162 1.00 84.25 114 ARG A O 1
ATOM 886 N N . LEU A 1 115 ? 3.180 -0.168 9.200 1.00 90.25 115 LEU A N 1
ATOM 887 C CA . LEU A 1 115 ? 3.931 -1.408 9.375 1.00 90.25 115 LEU A CA 1
ATOM 888 C C . LEU A 1 115 ? 3.142 -2.604 8.856 1.00 90.25 115 LEU A C 1
ATOM 890 O O . LEU A 1 115 ? 3.762 -3.476 8.272 1.00 90.25 115 LEU A O 1
ATOM 894 N N . LEU A 1 116 ? 1.818 -2.651 9.031 1.00 92.50 116 LEU A N 1
ATOM 895 C CA . LEU A 1 116 ? 1.002 -3.787 8.601 1.00 92.50 116 LEU A CA 1
ATOM 896 C C . LEU A 1 116 ? -0.261 -3.319 7.870 1.00 92.50 116 LEU A C 1
ATOM 898 O O . LEU A 1 116 ? -1.177 -2.775 8.494 1.00 92.50 116 LEU A O 1
ATOM 902 N N . ARG A 1 117 ? -0.299 -3.556 6.554 1.00 91.69 117 ARG A N 1
ATOM 903 C CA . ARG A 1 117 ? -1.405 -3.186 5.656 1.00 91.69 117 ARG A CA 1
ATOM 904 C C . ARG A 1 117 ? -2.232 -4.406 5.257 1.00 91.69 117 ARG A C 1
ATOM 906 O O . ARG A 1 117 ? -1.712 -5.510 5.153 1.00 91.69 117 ARG A O 1
ATOM 913 N N . ASP A 1 118 ? -3.514 -4.191 5.002 1.00 89.50 118 ASP A N 1
ATOM 914 C CA . ASP A 1 118 ? -4.463 -5.136 4.389 1.00 89.50 118 ASP A CA 1
ATOM 915 C C . ASP A 1 118 ? -4.392 -5.147 2.850 1.00 89.50 118 ASP A C 1
ATOM 917 O O . ASP A 1 118 ? -5.086 -5.911 2.184 1.00 89.50 118 ASP A O 1
ATOM 921 N N . TYR A 1 119 ? -3.531 -4.317 2.259 1.00 90.25 119 TYR A N 1
ATOM 922 C CA . TYR A 1 119 ? -3.147 -4.455 0.860 1.00 90.25 119 TYR A CA 1
ATOM 923 C C . TYR A 1 119 ? -2.375 -5.759 0.635 1.00 90.25 119 TYR A C 1
ATOM 925 O O . TYR A 1 119 ? -1.500 -6.119 1.420 1.00 90.25 119 TYR A O 1
ATOM 933 N N . VAL A 1 120 ? -2.674 -6.424 -0.481 1.00 85.88 120 VAL A N 1
ATOM 934 C CA . VAL A 1 120 ? -1.952 -7.601 -0.959 1.00 85.88 120 VAL A CA 1
ATOM 935 C C . VAL A 1 120 ? -1.532 -7.355 -2.399 1.00 85.88 120 VAL A C 1
ATOM 937 O O . VAL A 1 120 ? -2.381 -7.201 -3.281 1.00 85.88 120 VAL A O 1
ATOM 940 N N . ARG A 1 121 ? -0.217 -7.362 -2.639 1.00 88.56 121 ARG A N 1
ATOM 941 C CA . ARG A 1 121 ? 0.342 -7.284 -3.990 1.00 88.56 121 ARG A CA 1
ATOM 942 C C . ARG A 1 121 ? -0.181 -8.443 -4.850 1.00 88.56 121 ARG A C 1
ATOM 944 O O . ARG A 1 121 ? -0.150 -9.592 -4.390 1.00 88.56 121 ARG A O 1
ATOM 951 N N . PRO A 1 122 ? -0.617 -8.185 -6.099 1.00 90.00 122 PRO A N 1
ATOM 952 C CA . PRO A 1 122 ? -0.938 -9.250 -7.040 1.00 90.00 122 PRO A CA 1
ATOM 953 C C . PRO A 1 122 ? 0.232 -10.228 -7.198 1.00 90.00 122 PRO A C 1
ATOM 955 O O . PRO A 1 122 ? 1.396 -9.835 -7.211 1.00 90.00 122 PRO A O 1
ATOM 958 N N . ARG A 1 123 ? -0.069 -11.522 -7.319 1.00 82.31 123 ARG A N 1
ATOM 959 C CA . ARG A 1 123 ? 0.964 -12.535 -7.559 1.00 82.31 123 ARG A CA 1
ATOM 960 C C . ARG A 1 123 ? 1.327 -12.561 -9.041 1.00 82.31 123 ARG A C 1
ATOM 962 O O . ARG A 1 123 ? 0.437 -12.574 -9.890 1.00 82.31 123 ARG A O 1
ATOM 969 N N . PHE A 1 124 ? 2.622 -12.623 -9.328 1.00 81.81 124 PHE A N 1
ATOM 970 C CA . PHE A 1 124 ? 3.163 -12.688 -10.683 1.00 81.81 124 PHE A CA 1
ATOM 971 C C . PHE A 1 124 ? 3.929 -13.991 -10.884 1.00 81.81 124 PHE A C 1
ATOM 973 O O . PHE A 1 124 ? 4.560 -14.496 -9.956 1.00 81.81 124 PHE A O 1
ATOM 980 N N . ASP A 1 125 ? 3.872 -14.531 -12.099 1.00 74.50 125 ASP A N 1
ATOM 981 C CA . ASP A 1 125 ? 4.719 -15.656 -12.476 1.00 74.50 125 ASP A CA 1
ATOM 982 C C . ASP A 1 125 ? 6.123 -15.135 -12.807 1.00 74.50 125 ASP A C 1
ATOM 984 O O . ASP A 1 125 ? 6.322 -14.407 -13.786 1.00 74.50 125 ASP A O 1
ATOM 988 N N . HIS A 1 126 ? 7.096 -15.485 -11.967 1.00 67.81 126 HIS A N 1
ATOM 989 C CA . HIS A 1 126 ? 8.502 -15.159 -12.179 1.00 67.81 126 HIS A CA 1
ATOM 990 C C . HIS A 1 126 ? 9.103 -16.150 -13.180 1.00 67.81 126 HIS A C 1
ATOM 992 O O . HIS A 1 126 ? 9.884 -17.032 -12.822 1.00 67.81 126 HIS A O 1
ATOM 998 N N . ARG A 1 127 ? 8.726 -16.024 -14.455 1.00 75.88 127 ARG A N 1
ATOM 999 C CA . ARG A 1 127 ? 9.407 -16.764 -15.521 1.00 75.88 127 ARG A CA 1
ATOM 1000 C C . ARG A 1 127 ? 10.850 -16.284 -15.658 1.00 75.88 127 ARG A C 1
ATOM 1002 O O . ARG A 1 127 ? 11.134 -15.097 -15.514 1.00 75.88 127 ARG A O 1
ATOM 1009 N N . ALA A 1 128 ? 11.747 -17.211 -15.981 1.00 85.50 128 ALA A N 1
ATOM 1010 C CA . ALA A 1 128 ? 13.113 -16.864 -16.344 1.00 85.50 128 ALA A CA 1
ATOM 1011 C C . ALA A 1 128 ? 13.114 -16.113 -17.683 1.00 85.50 128 ALA A C 1
ATOM 1013 O O . ALA A 1 128 ? 12.585 -16.611 -18.680 1.00 85.50 128 ALA A O 1
ATOM 1014 N N . TRP A 1 129 ? 13.715 -14.929 -17.693 1.00 89.94 129 TRP A N 1
ATOM 1015 C CA . TRP A 1 129 ? 14.037 -14.192 -18.913 1.00 89.94 129 TRP A CA 1
ATOM 1016 C C . TRP A 1 129 ? 15.275 -14.814 -19.542 1.00 89.94 129 TRP A C 1
ATOM 1018 O O . TRP A 1 129 ? 16.162 -15.234 -18.804 1.00 89.94 129 TRP A O 1
ATOM 1028 N N . LEU A 1 130 ? 15.328 -14.930 -20.866 1.00 92.12 130 LEU A N 1
ATOM 1029 C CA . LEU A 1 130 ? 16.393 -15.657 -21.556 1.00 92.12 130 LEU A CA 1
ATOM 1030 C C . LEU A 1 130 ? 17.086 -14.746 -22.565 1.00 92.12 130 LEU A C 1
ATOM 1032 O O . LEU A 1 130 ? 16.413 -14.066 -23.330 1.00 92.12 130 LEU A O 1
ATOM 1036 N N . ASP A 1 131 ? 18.414 -14.781 -22.608 1.00 90.00 131 ASP A N 1
ATOM 1037 C CA . ASP A 1 131 ? 19.193 -14.076 -23.624 1.00 90.00 131 ASP A CA 1
ATOM 1038 C C . ASP A 1 131 ? 19.071 -14.727 -25.015 1.00 90.00 131 ASP A C 1
ATOM 1040 O O . ASP A 1 131 ? 18.392 -15.743 -25.210 1.00 90.00 131 ASP A O 1
ATOM 1044 N N . ALA A 1 132 ? 19.749 -14.141 -26.005 1.00 87.88 132 ALA A N 1
ATOM 1045 C CA . ALA A 1 132 ? 19.750 -14.633 -27.382 1.00 87.88 132 ALA A CA 1
ATOM 1046 C C . ALA A 1 132 ? 20.294 -16.071 -27.520 1.00 87.88 132 ALA A C 1
ATOM 1048 O O . ALA A 1 132 ? 19.941 -16.779 -28.466 1.00 87.88 132 ALA A O 1
ATOM 1049 N N . GLU A 1 133 ? 21.114 -16.530 -26.571 1.00 92.00 133 GLU A N 1
ATOM 1050 C CA . GLU A 1 133 ? 21.650 -17.890 -26.504 1.00 92.00 133 GLU A CA 1
ATOM 1051 C C . GLU A 1 133 ? 20.767 -18.846 -25.678 1.00 92.00 133 GLU A C 1
ATOM 1053 O O . GLU A 1 133 ? 21.094 -20.028 -25.540 1.00 92.00 133 GLU A O 1
ATOM 1058 N N . GLY A 1 134 ? 19.638 -18.367 -25.147 1.00 91.94 134 GLY A N 1
ATOM 1059 C CA . GLY A 1 134 ? 18.711 -19.139 -24.324 1.00 91.94 134 GLY A CA 1
ATOM 1060 C C . GLY A 1 134 ? 19.159 -19.313 -22.870 1.00 91.94 134 GLY A C 1
ATOM 1061 O O . GLY A 1 134 ? 18.658 -20.211 -22.188 1.00 91.94 134 GLY A O 1
ATOM 1062 N N . ARG A 1 135 ? 20.106 -18.505 -22.383 1.00 91.62 135 ARG A N 1
ATOM 1063 C CA . ARG A 1 135 ? 20.585 -18.534 -20.993 1.00 91.62 135 ARG A CA 1
ATOM 1064 C C . ARG A 1 135 ? 19.754 -17.587 -20.122 1.00 91.62 135 ARG A C 1
ATOM 1066 O O . ARG A 1 135 ? 19.402 -16.509 -20.590 1.00 91.62 135 ARG A O 1
ATOM 1073 N N . PRO A 1 136 ? 19.463 -17.939 -18.858 1.00 91.19 136 PRO A N 1
ATOM 1074 C CA . PRO A 1 136 ? 18.743 -17.049 -17.955 1.00 91.19 136 PRO A CA 1
ATOM 1075 C C . PRO A 1 136 ? 19.449 -15.707 -17.735 1.00 91.19 136 PRO A C 1
ATOM 1077 O O . PRO A 1 136 ? 20.642 -15.676 -17.435 1.00 91.19 136 PRO A O 1
ATOM 1080 N N . ILE A 1 137 ? 18.689 -14.618 -17.824 1.00 89.56 137 ILE A N 1
ATOM 1081 C CA . ILE A 1 137 ? 19.107 -13.263 -17.467 1.00 89.56 137 ILE A CA 1
ATOM 1082 C C . ILE A 1 137 ? 18.700 -13.008 -16.015 1.00 89.56 137 ILE A C 1
ATOM 1084 O O . ILE A 1 137 ? 17.514 -13.029 -15.677 1.00 89.56 137 ILE A O 1
ATOM 1088 N N . ALA A 1 138 ? 19.684 -12.750 -15.156 1.00 89.62 138 ALA A N 1
ATOM 1089 C CA . ALA A 1 138 ? 19.481 -12.436 -13.745 1.00 89.62 138 ALA A CA 1
ATOM 1090 C C . ALA A 1 138 ? 19.250 -10.929 -13.540 1.00 89.62 138 ALA A C 1
ATOM 1092 O O . ALA A 1 138 ? 20.091 -10.257 -12.955 1.00 89.62 138 ALA A O 1
ATOM 1093 N N . TYR A 1 139 ? 18.142 -10.390 -14.068 1.00 90.31 139 TYR A N 1
ATOM 1094 C CA . TYR A 1 139 ? 17.846 -8.958 -13.928 1.00 90.31 139 TYR A CA 1
ATOM 1095 C C . TYR A 1 139 ? 17.882 -8.507 -12.459 1.00 90.31 139 TYR A C 1
ATOM 1097 O O . TYR A 1 139 ? 17.237 -9.135 -11.616 1.00 90.31 139 TYR A O 1
ATOM 1105 N N . GLY A 1 140 ? 18.583 -7.408 -12.181 1.00 89.81 140 GLY A N 1
ATOM 1106 C CA . GLY A 1 140 ? 18.811 -6.874 -10.833 1.00 89.81 140 GLY A CA 1
ATOM 1107 C C . GLY A 1 140 ? 20.128 -7.303 -10.187 1.00 89.81 140 GLY A C 1
ATOM 1108 O O . GLY A 1 140 ? 20.442 -6.810 -9.107 1.00 89.81 140 GLY A O 1
ATOM 1109 N N . ASP A 1 141 ? 20.866 -8.222 -10.810 1.00 90.69 141 ASP A N 1
ATOM 1110 C CA . ASP A 1 141 ? 22.089 -8.826 -10.265 1.00 90.69 141 ASP A CA 1
ATOM 1111 C C . ASP A 1 141 ? 23.120 -9.132 -11.371 1.00 90.69 141 ASP A C 1
ATOM 1113 O O . ASP A 1 141 ? 23.915 -10.066 -11.269 1.00 90.69 141 ASP A O 1
ATOM 1117 N N . ARG A 1 142 ? 23.079 -8.405 -12.499 1.00 91.69 142 ARG A N 1
ATOM 1118 C CA . ARG A 1 142 ? 23.976 -8.663 -13.641 1.00 91.69 142 ARG A CA 1
ATOM 1119 C C . ARG A 1 142 ? 25.336 -8.000 -13.497 1.00 91.69 142 ARG A C 1
ATOM 1121 O O . ARG A 1 142 ? 26.290 -8.499 -14.091 1.00 91.69 142 ARG A O 1
ATOM 1128 N N . TRP A 1 143 ? 25.401 -6.878 -12.786 1.00 92.12 143 TRP A N 1
ATOM 1129 C CA . TRP A 1 143 ? 26.587 -6.027 -12.719 1.00 92.12 143 TRP A CA 1
ATOM 1130 C C . TRP A 1 143 ? 27.144 -5.983 -11.304 1.00 92.12 143 TRP A C 1
ATOM 1132 O O . TRP A 1 143 ? 26.419 -5.683 -10.352 1.00 92.12 143 TRP A O 1
ATOM 1142 N N . ASP A 1 144 ? 28.448 -6.218 -11.171 1.00 89.94 144 ASP A N 1
ATOM 1143 C CA . ASP A 1 144 ? 29.127 -6.020 -9.897 1.00 89.94 144 ASP A CA 1
ATOM 1144 C C . ASP A 1 144 ? 29.172 -4.526 -9.525 1.00 89.94 144 ASP A C 1
ATOM 1146 O O . ASP A 1 144 ? 29.114 -3.622 -10.364 1.00 89.94 144 ASP A O 1
ATOM 1150 N N . ILE A 1 145 ? 29.318 -4.233 -8.230 1.00 82.50 145 ILE A N 1
ATOM 1151 C CA . ILE A 1 145 ? 29.395 -2.848 -7.748 1.00 82.50 145 ILE A CA 1
ATOM 1152 C C . ILE A 1 145 ? 30.587 -2.126 -8.400 1.00 82.50 145 ILE A C 1
ATOM 1154 O O . ILE A 1 145 ? 31.746 -2.429 -8.112 1.00 82.50 145 ILE A O 1
ATOM 1158 N N . GLY A 1 146 ? 30.290 -1.100 -9.203 1.00 82.38 146 GLY A N 1
ATOM 1159 C CA . GLY A 1 146 ? 31.288 -0.285 -9.903 1.00 82.38 146 GLY A CA 1
ATOM 1160 C C . GLY A 1 146 ? 31.711 -0.831 -11.269 1.00 82.38 146 GLY A C 1
ATOM 1161 O O . GLY A 1 146 ? 32.639 -0.281 -11.861 1.00 82.38 146 GLY A O 1
ATOM 1162 N N . GLU A 1 147 ? 31.059 -1.886 -11.756 1.00 91.50 147 GLU A N 1
ATOM 1163 C CA . GLU A 1 147 ? 31.161 -2.340 -13.138 1.00 91.50 147 GLU A CA 1
ATOM 1164 C C . GLU A 1 147 ? 30.200 -1.542 -14.028 1.00 91.50 147 GLU A C 1
ATOM 1166 O O . GLU A 1 147 ? 29.010 -1.424 -13.730 1.00 91.50 147 GLU A O 1
ATOM 1171 N N . ASP A 1 148 ? 30.723 -0.987 -15.123 1.00 91.06 148 ASP A N 1
ATOM 1172 C CA . ASP A 1 148 ? 29.898 -0.323 -16.127 1.00 91.06 148 ASP A CA 1
ATOM 1173 C C . ASP A 1 148 ? 29.312 -1.374 -17.090 1.00 91.06 148 ASP A C 1
ATOM 1175 O O . ASP A 1 148 ? 30.072 -2.173 -17.653 1.00 91.06 148 ASP A O 1
ATOM 1179 N N . PRO A 1 149 ? 27.989 -1.368 -17.334 1.00 92.88 149 PRO A N 1
ATOM 1180 C CA . PRO A 1 149 ? 27.373 -2.249 -18.317 1.00 92.88 149 PRO A CA 1
ATOM 1181 C C . PRO A 1 149 ? 27.933 -2.001 -19.728 1.00 92.88 149 PRO A C 1
ATOM 1183 O O . PRO A 1 149 ? 28.268 -0.858 -20.060 1.00 92.88 149 PRO A O 1
ATOM 1186 N N . PRO A 1 150 ? 27.968 -3.024 -20.603 1.00 93.44 150 PRO A N 1
ATOM 1187 C CA . PRO A 1 150 ? 28.275 -2.837 -22.020 1.00 93.44 150 PRO A CA 1
ATOM 1188 C C . PRO A 1 150 ? 27.429 -1.723 -22.657 1.00 93.44 150 PRO A C 1
ATOM 1190 O O . PRO A 1 150 ? 26.215 -1.656 -22.443 1.00 93.44 150 PRO A O 1
ATOM 1193 N N . GLU A 1 151 ? 28.065 -0.858 -23.453 1.00 94.38 151 GLU A N 1
ATOM 1194 C CA . GLU A 1 151 ? 27.442 0.354 -24.011 1.00 94.38 151 GLU A CA 1
ATOM 1195 C C . GLU A 1 151 ? 26.213 0.028 -24.874 1.00 94.38 151 GLU A C 1
ATOM 1197 O O . GLU A 1 151 ? 25.214 0.748 -24.851 1.00 94.38 151 GLU A O 1
ATOM 1202 N N . GLU A 1 152 ? 26.245 -1.100 -25.582 1.00 91.88 152 GLU A N 1
ATOM 1203 C CA . GLU A 1 152 ? 25.158 -1.560 -26.445 1.00 91.88 152 GLU A CA 1
ATOM 1204 C C . GLU A 1 152 ? 23.855 -1.780 -25.660 1.00 91.88 152 GLU A C 1
ATOM 1206 O O . GLU A 1 152 ? 22.770 -1.442 -26.141 1.00 91.88 152 GLU A O 1
ATOM 1211 N N . LEU A 1 153 ? 23.956 -2.241 -24.409 1.00 93.50 153 LEU A N 1
ATOM 1212 C CA . LEU A 1 153 ? 22.798 -2.553 -23.571 1.00 93.50 153 LEU A CA 1
ATOM 1213 C C . LEU A 1 153 ? 22.027 -1.310 -23.113 1.00 93.50 153 LEU A C 1
ATOM 1215 O O . LEU A 1 153 ? 20.885 -1.432 -22.671 1.00 93.50 153 LEU A O 1
ATOM 1219 N N . TYR A 1 154 ? 22.596 -0.106 -23.240 1.00 92.50 154 TYR A N 1
ATOM 1220 C CA . TYR A 1 154 ? 21.856 1.134 -22.982 1.00 92.50 154 TYR A CA 1
ATOM 1221 C C . TYR A 1 154 ? 20.795 1.425 -24.049 1.00 92.50 154 TYR A C 1
ATOM 1223 O O . TYR A 1 154 ? 19.869 2.194 -23.790 1.00 92.50 154 TYR A O 1
ATOM 1231 N N . SER A 1 155 ? 20.912 0.811 -25.229 1.00 93.44 155 SER A N 1
ATOM 1232 C CA . SER A 1 155 ? 19.977 0.979 -26.350 1.00 93.44 155 SER A CA 1
ATOM 1233 C C . SER A 1 155 ? 19.107 -0.256 -26.604 1.00 93.44 155 SER A C 1
ATOM 1235 O O . SER A 1 155 ? 18.306 -0.255 -27.539 1.00 93.44 155 SER A O 1
ATOM 1237 N N . GLU A 1 156 ? 19.242 -1.294 -25.779 1.00 93.06 156 GLU A N 1
ATOM 1238 C CA . GLU A 1 156 ? 18.504 -2.550 -25.898 1.00 93.06 156 GLU A CA 1
ATOM 1239 C C . GLU A 1 156 ? 17.503 -2.708 -24.756 1.00 93.06 156 GLU A C 1
ATOM 1241 O O . GLU A 1 156 ? 17.756 -2.313 -23.622 1.00 93.06 156 GLU A O 1
ATOM 1246 N N . CYS A 1 157 ? 16.347 -3.282 -25.071 1.00 93.88 157 CYS A N 1
ATOM 1247 C CA . CYS A 1 157 ? 15.343 -3.711 -24.106 1.00 93.88 157 CYS A CA 1
ATOM 1248 C C . CYS A 1 157 ? 14.790 -5.036 -24.629 1.00 93.88 157 CYS A C 1
ATOM 1250 O O . CYS A 1 157 ? 13.819 -5.052 -25.388 1.00 93.88 157 CYS A O 1
ATOM 1252 N N . ALA A 1 158 ? 15.472 -6.136 -24.312 1.00 93.19 158 ALA A N 1
ATOM 1253 C CA . ALA A 1 158 ? 15.126 -7.455 -24.833 1.00 93.19 158 ALA A CA 1
ATOM 1254 C C . ALA A 1 158 ? 13.749 -7.933 -24.346 1.00 93.19 158 ALA A C 1
ATOM 1256 O O . ALA A 1 158 ? 13.028 -8.596 -25.092 1.00 93.19 158 ALA A O 1
ATOM 1257 N N . HIS A 1 159 ? 13.378 -7.562 -23.115 1.00 93.81 159 HIS A N 1
ATOM 1258 C CA . HIS A 1 159 ? 12.157 -8.017 -22.445 1.00 93.81 159 HIS A CA 1
ATOM 1259 C C . HIS A 1 159 ? 11.356 -6.865 -21.823 1.00 93.81 159 HIS A C 1
ATOM 1261 O O . HIS A 1 159 ? 11.267 -6.782 -20.595 1.00 93.81 159 HIS A O 1
ATOM 1267 N N . PRO A 1 160 ? 10.746 -5.959 -22.610 1.00 94.38 160 PRO A N 1
ATOM 1268 C CA . PRO A 1 160 ? 9.904 -4.892 -22.063 1.00 94.38 160 PRO A CA 1
ATOM 1269 C C . PRO A 1 160 ? 8.721 -5.438 -21.248 1.00 94.38 160 PRO A C 1
ATOM 1271 O O . PRO A 1 160 ? 8.324 -4.844 -20.246 1.00 94.38 160 PRO A O 1
ATOM 1274 N N . GLU A 1 161 ? 8.195 -6.611 -21.609 1.00 93.31 161 GLU A N 1
ATOM 1275 C CA . GLU A 1 161 ? 7.095 -7.283 -20.917 1.00 93.31 161 GLU A CA 1
ATOM 1276 C C . GLU A 1 161 ? 7.419 -7.659 -19.461 1.00 93.31 161 GLU A C 1
ATOM 1278 O O . GLU A 1 161 ? 6.506 -7.948 -18.683 1.00 93.31 161 GLU A O 1
ATOM 1283 N N . ARG A 1 162 ? 8.698 -7.623 -19.053 1.00 93.56 162 ARG A N 1
ATOM 1284 C CA . ARG A 1 162 ? 9.094 -7.833 -17.653 1.00 93.56 162 ARG A CA 1
ATOM 1285 C C . ARG A 1 162 ? 8.525 -6.776 -16.710 1.00 93.56 162 ARG A C 1
ATOM 1287 O O . ARG A 1 162 ? 8.399 -7.042 -15.519 1.00 93.56 162 ARG A O 1
ATOM 1294 N N . PHE A 1 163 ? 8.151 -5.612 -17.241 1.00 95.56 163 PHE A N 1
ATOM 1295 C CA . PHE A 1 163 ? 7.608 -4.490 -16.480 1.00 95.56 163 PHE A CA 1
ATOM 1296 C C . PHE A 1 163 ? 6.072 -4.470 -16.383 1.00 95.56 163 PHE A C 1
ATOM 1298 O O . PHE A 1 163 ? 5.528 -3.666 -15.629 1.00 95.56 163 PHE A O 1
ATOM 1305 N N . GLU A 1 164 ? 5.351 -5.378 -17.054 1.00 94.88 164 GLU A N 1
ATOM 1306 C CA . GLU A 1 164 ? 3.884 -5.524 -16.920 1.00 94.88 164 GLU A CA 1
ATOM 1307 C C . GLU A 1 164 ? 3.368 -5.621 -15.462 1.00 94.88 164 GLU A C 1
ATOM 1309 O O . GLU A 1 164 ? 2.298 -5.072 -15.151 1.00 94.88 164 GLU A O 1
ATOM 1314 N N . PRO A 1 165 ? 4.103 -6.248 -14.516 1.00 95.19 165 PRO A N 1
ATOM 1315 C CA . PRO A 1 165 ? 3.737 -6.235 -13.103 1.00 95.19 165 PRO A CA 1
ATOM 1316 C C . PRO A 1 165 ? 3.545 -4.838 -12.498 1.00 95.19 165 PRO A C 1
ATOM 1318 O O . PRO A 1 165 ? 2.721 -4.700 -11.593 1.00 95.19 165 PRO A O 1
ATOM 1321 N N . LEU A 1 166 ? 4.233 -3.798 -12.991 1.00 96.56 166 LEU A N 1
ATOM 1322 C CA . LEU A 1 166 ? 4.072 -2.420 -12.502 1.00 96.56 166 LEU A CA 1
ATOM 1323 C C . LEU A 1 166 ? 2.680 -1.879 -12.817 1.00 96.56 166 LEU A C 1
ATOM 1325 O O . LEU A 1 166 ? 2.005 -1.353 -11.935 1.00 96.56 166 LEU A O 1
ATOM 1329 N N . VAL A 1 167 ? 2.220 -2.064 -14.056 1.00 96.44 167 VAL A N 1
ATOM 1330 C CA . VAL A 1 167 ? 0.886 -1.631 -14.497 1.00 96.44 167 VAL A CA 1
ATOM 1331 C C . VAL A 1 167 ? -0.196 -2.376 -13.716 1.00 96.44 167 VAL A C 1
ATOM 1333 O O . VAL A 1 167 ? -1.154 -1.772 -13.231 1.00 96.44 167 VAL A O 1
ATOM 1336 N N . THR A 1 168 ? -0.020 -3.687 -13.543 1.00 96.31 168 THR A N 1
ATOM 1337 C CA . THR A 1 168 ? -0.962 -4.525 -12.787 1.00 96.31 168 THR A CA 1
ATOM 1338 C C . THR A 1 168 ? -1.023 -4.118 -11.312 1.00 96.31 168 THR A C 1
ATOM 1340 O O . THR A 1 168 ? -2.109 -3.973 -10.751 1.00 96.31 168 THR A O 1
ATOM 1343 N N . THR A 1 169 ? 0.133 -3.878 -10.694 1.00 96.81 169 THR A N 1
ATOM 1344 C CA . THR A 1 169 ? 0.243 -3.436 -9.297 1.00 96.81 169 THR A CA 1
ATOM 1345 C C . THR A 1 169 ? -0.354 -2.051 -9.092 1.00 96.81 169 THR A C 1
ATOM 1347 O O . THR A 1 169 ? -1.117 -1.851 -8.152 1.00 96.81 169 THR A O 1
ATOM 1350 N N . ALA A 1 170 ? -0.099 -1.106 -9.998 1.00 98.12 170 ALA A N 1
ATOM 1351 C CA . ALA A 1 170 ? -0.668 0.236 -9.921 1.00 98.12 170 ALA A CA 1
ATOM 1352 C C . ALA A 1 170 ? -2.206 0.225 -9.939 1.00 98.12 170 ALA A C 1
ATOM 1354 O O . ALA A 1 170 ? -2.838 0.939 -9.163 1.00 98.12 170 ALA A O 1
ATOM 1355 N N . ARG A 1 171 ? -2.820 -0.632 -10.765 1.00 97.38 171 ARG A N 1
ATOM 1356 C CA . ARG A 1 171 ? -4.280 -0.831 -10.770 1.00 97.38 171 ARG A CA 1
ATOM 1357 C C . ARG A 1 171 ? -4.782 -1.423 -9.455 1.00 97.38 171 ARG A C 1
ATOM 1359 O O . ARG A 1 171 ? -5.739 -0.908 -8.887 1.00 97.38 171 ARG A O 1
ATOM 1366 N N . ALA A 1 172 ? -4.106 -2.447 -8.936 1.00 96.88 172 ALA A N 1
ATOM 1367 C CA . ALA A 1 172 ? -4.465 -3.053 -7.655 1.00 96.88 172 ALA A CA 1
ATOM 1368 C C . ALA A 1 172 ? -4.355 -2.060 -6.483 1.00 96.88 172 ALA A C 1
ATOM 1370 O O . ALA A 1 172 ? -5.200 -2.075 -5.587 1.00 96.88 172 ALA A O 1
ATOM 1371 N N . LEU A 1 173 ? -3.353 -1.174 -6.509 1.00 97.81 173 LEU A N 1
ATOM 1372 C CA . LEU A 1 173 ? -3.209 -0.077 -5.554 1.00 97.81 173 LEU A CA 1
ATOM 1373 C C . LEU A 1 173 ? -4.372 0.912 -5.653 1.00 97.81 173 LEU A C 1
ATOM 1375 O O . LEU A 1 173 ? -4.960 1.238 -4.627 1.00 97.81 173 LEU A O 1
ATOM 1379 N N . LEU A 1 174 ? -4.740 1.353 -6.861 1.00 98.25 174 LEU A N 1
ATOM 1380 C CA . LEU A 1 174 ? -5.892 2.238 -7.068 1.00 98.25 174 LEU A CA 1
ATOM 1381 C C . LEU A 1 174 ? -7.177 1.623 -6.503 1.00 98.25 174 LEU A C 1
ATOM 1383 O O . LEU A 1 174 ? -7.879 2.271 -5.731 1.00 98.25 174 LEU A O 1
ATOM 1387 N N . ASP A 1 175 ? -7.441 0.354 -6.821 1.00 97.06 175 ASP A N 1
ATOM 1388 C CA . ASP A 1 175 ? -8.629 -0.351 -6.343 1.00 97.06 175 ASP A CA 1
ATOM 1389 C C . ASP A 1 175 ? -8.614 -0.527 -4.814 1.00 97.06 175 ASP A C 1
ATOM 1391 O O . ASP A 1 175 ? -9.651 -0.439 -4.156 1.00 97.06 175 ASP A O 1
ATOM 1395 N N . HIS A 1 176 ? -7.445 -0.796 -4.227 1.00 95.31 176 HIS A N 1
ATOM 1396 C CA . HIS A 1 176 ? -7.286 -0.884 -2.776 1.00 95.31 176 HIS A CA 1
ATOM 1397 C C . HIS A 1 176 ? -7.560 0.464 -2.101 1.00 95.31 176 HIS A C 1
ATOM 1399 O O . HIS A 1 176 ? -8.333 0.523 -1.144 1.00 95.31 176 HIS A O 1
ATOM 1405 N N . LEU A 1 177 ? -6.972 1.544 -2.617 1.00 96.06 177 LEU A N 1
ATOM 1406 C CA . LEU A 1 177 ? -7.150 2.883 -2.070 1.00 96.06 177 LEU A CA 1
ATOM 1407 C C . LEU A 1 177 ? -8.602 3.363 -2.183 1.00 96.06 177 LEU A C 1
ATOM 1409 O O . LEU A 1 177 ? -9.117 3.921 -1.222 1.00 96.06 177 LEU A O 1
ATOM 1413 N N . GLU A 1 178 ? -9.279 3.093 -3.299 1.00 95.88 178 GLU A N 1
ATOM 1414 C CA . GLU A 1 178 ? -10.698 3.420 -3.501 1.00 95.88 178 GLU A CA 1
ATOM 1415 C C . GLU A 1 178 ? -11.625 2.657 -2.545 1.00 95.88 178 GLU A C 1
ATOM 1417 O O . GLU A 1 178 ? -12.607 3.201 -2.041 1.00 95.88 178 GLU A O 1
ATOM 1422 N N . ARG A 1 179 ? -11.313 1.390 -2.243 1.00 92.75 179 ARG A N 1
ATOM 1423 C CA . ARG A 1 179 ? -12.057 0.644 -1.216 1.00 92.75 179 ARG A CA 1
ATOM 1424 C C . ARG A 1 179 ? -11.831 1.216 0.178 1.00 92.75 179 ARG A C 1
ATOM 1426 O O . ARG A 1 179 ? -12.743 1.177 1.001 1.00 92.75 179 ARG A O 1
ATOM 1433 N N . ARG A 1 180 ? -10.615 1.688 0.450 1.00 89.25 180 ARG A N 1
ATOM 1434 C CA . ARG A 1 180 ? -10.161 2.038 1.794 1.00 89.25 180 ARG A CA 1
ATOM 1435 C C . ARG A 1 180 ? -10.485 3.474 2.189 1.00 89.25 180 ARG A C 1
ATOM 1437 O O . ARG A 1 180 ? -10.838 3.710 3.343 1.00 89.25 180 ARG A O 1
ATOM 1444 N N . TYR A 1 181 ? -10.311 4.424 1.289 1.00 92.12 181 TYR A N 1
ATOM 1445 C CA . TYR A 1 181 ? -10.389 5.851 1.576 1.00 92.12 181 TYR A CA 1
ATOM 1446 C C . TYR A 1 181 ? -11.629 6.470 0.938 1.00 92.12 181 TYR A C 1
ATOM 1448 O O . TYR A 1 181 ? -12.165 5.949 -0.038 1.00 92.12 181 TYR A O 1
ATOM 1456 N N . ASP A 1 182 ? -12.088 7.584 1.498 1.00 93.50 182 ASP A N 1
ATOM 1457 C CA . ASP A 1 182 ? -13.166 8.371 0.911 1.00 93.50 182 ASP A CA 1
ATOM 1458 C C . ASP A 1 182 ? -12.594 9.248 -0.212 1.00 93.50 182 ASP A C 1
ATOM 1460 O O . ASP A 1 182 ? -12.069 10.347 0.008 1.00 93.50 182 ASP A O 1
ATOM 1464 N N . VAL A 1 183 ? -12.604 8.688 -1.421 1.00 97.38 183 VAL A N 1
ATOM 1465 C CA . VAL A 1 183 ? -12.028 9.276 -2.632 1.00 97.38 183 VAL A CA 1
ATOM 1466 C C . VAL A 1 183 ? -13.001 9.167 -3.803 1.00 97.38 183 VAL A C 1
ATOM 1468 O O . VAL A 1 183 ? -13.732 8.189 -3.943 1.00 97.38 183 VAL A O 1
ATOM 1471 N N . GLU A 1 184 ? -12.960 10.153 -4.691 1.00 98.00 184 GLU A N 1
ATOM 1472 C CA . GLU A 1 184 ? -13.588 10.092 -6.007 1.00 98.00 184 GLU A CA 1
ATOM 1473 C C . GLU A 1 184 ? -12.560 9.634 -7.047 1.00 98.00 184 GLU A C 1
ATOM 1475 O O . GLU A 1 184 ? -11.467 10.204 -7.145 1.00 98.00 184 GLU A O 1
ATOM 1480 N N . ARG A 1 185 ? -12.916 8.614 -7.835 1.00 98.19 185 ARG A N 1
ATOM 1481 C CA . ARG A 1 185 ? -12.097 8.097 -8.932 1.00 98.19 185 ARG A CA 1
ATOM 1482 C C . ARG A 1 185 ? -12.548 8.669 -10.268 1.00 98.19 185 ARG A C 1
ATOM 1484 O O . ARG A 1 185 ? -13.711 8.550 -10.644 1.00 98.19 185 ARG A O 1
ATOM 1491 N N . THR A 1 186 ? -11.602 9.210 -11.026 1.00 98.38 186 THR A N 1
ATOM 1492 C CA . THR A 1 186 ? -11.807 9.614 -12.420 1.00 98.38 186 THR A CA 1
ATOM 1493 C C . THR A 1 186 ? -10.773 8.955 -13.321 1.00 98.38 186 THR A C 1
ATOM 1495 O O . THR A 1 186 ? -9.635 8.712 -12.918 1.00 98.38 186 THR A O 1
ATOM 1498 N N . GLU A 1 187 ? -11.176 8.644 -14.549 1.00 98.12 187 GLU A N 1
ATOM 1499 C CA . GLU A 1 187 ? -10.311 8.046 -15.561 1.00 98.12 187 GLU A CA 1
ATOM 1500 C C . GLU A 1 187 ? -10.425 8.846 -16.856 1.00 98.12 187 GLU A C 1
ATOM 1502 O O . GLU A 1 187 ? -11.523 9.103 -17.353 1.00 98.12 187 GLU A O 1
ATOM 1507 N N . GLU A 1 188 ? -9.279 9.260 -17.383 1.00 97.75 188 GLU A N 1
ATOM 1508 C CA . GLU A 1 188 ? -9.168 10.005 -18.629 1.00 97.75 188 GLU A CA 1
ATOM 1509 C C . GLU A 1 188 ? -8.205 9.284 -19.569 1.00 97.75 188 GLU A C 1
ATOM 1511 O O . GLU A 1 188 ? -7.092 8.923 -19.185 1.00 97.75 188 GLU A O 1
ATOM 1516 N N . VAL A 1 189 ? -8.623 9.111 -20.821 1.00 97.06 189 VAL A N 1
ATOM 1517 C CA . VAL A 1 189 ? -7.793 8.529 -21.877 1.00 97.06 189 VAL A CA 1
ATOM 1518 C C . VAL A 1 189 ? -7.455 9.619 -22.887 1.00 97.06 189 VAL A C 1
ATOM 1520 O O . VAL A 1 189 ? -8.347 10.206 -23.504 1.00 97.06 189 VAL A O 1
ATOM 1523 N N . VAL A 1 190 ? -6.160 9.884 -23.070 1.00 93.56 190 VAL A N 1
ATOM 1524 C CA . VAL A 1 190 ? -5.641 10.877 -24.020 1.00 93.56 190 VAL A CA 1
ATOM 1525 C C . VAL A 1 190 ? -4.752 10.162 -25.033 1.00 93.56 190 VAL A C 1
ATOM 1527 O O . VAL A 1 190 ? -3.591 9.853 -24.770 1.00 93.56 190 VAL A O 1
ATOM 1530 N N . GLY A 1 191 ? -5.307 9.880 -26.214 1.00 94.25 191 GLY A N 1
ATOM 1531 C CA . GLY A 1 191 ? -4.647 9.004 -27.183 1.00 94.25 191 GLY A CA 1
ATOM 1532 C C . GLY A 1 191 ? -4.567 7.576 -26.641 1.00 94.25 191 GLY A C 1
ATOM 1533 O O . GLY A 1 191 ? -5.601 6.975 -26.368 1.00 94.25 191 GLY A O 1
ATOM 1534 N N . GLU A 1 192 ? -3.352 7.050 -26.483 1.00 93.38 192 GLU A N 1
ATOM 1535 C CA . GLU A 1 192 ? -3.090 5.731 -25.877 1.00 93.38 192 GLU A CA 1
ATOM 1536 C C . GLU A 1 192 ? -2.709 5.821 -24.388 1.00 93.38 192 GLU A C 1
ATOM 1538 O O . GLU A 1 192 ? -2.605 4.802 -23.711 1.00 93.38 192 GLU A O 1
ATOM 1543 N N . GLN A 1 193 ? -2.508 7.033 -23.863 1.00 95.75 193 GLN A N 1
ATOM 1544 C CA . GLN A 1 193 ? -2.200 7.250 -22.454 1.00 95.75 193 GLN A CA 1
ATOM 1545 C C . GLN A 1 193 ? -3.479 7.188 -21.614 1.00 95.75 193 GLN A C 1
ATOM 1547 O O . GLN A 1 193 ? -4.502 7.760 -21.993 1.00 95.75 193 GLN A O 1
ATOM 1552 N N . THR A 1 194 ? -3.400 6.559 -20.441 1.00 97.69 194 THR A N 1
ATOM 1553 C CA . THR A 1 194 ? -4.490 6.529 -19.452 1.00 97.69 194 THR A CA 1
ATOM 1554 C C . THR A 1 194 ? -4.055 7.220 -18.166 1.00 97.69 194 THR A C 1
ATOM 1556 O O . THR A 1 194 ? -3.003 6.900 -17.620 1.00 97.69 194 THR A O 1
ATOM 1559 N N . ASN A 1 195 ? -4.878 8.132 -17.657 1.00 98.12 195 ASN A N 1
ATOM 1560 C CA . ASN A 1 195 ? -4.679 8.813 -16.384 1.00 98.12 195 ASN A CA 1
ATOM 1561 C C . ASN A 1 195 ? -5.815 8.419 -15.440 1.00 98.12 195 ASN A C 1
ATOM 1563 O O . ASN A 1 195 ? -6.969 8.757 -15.696 1.00 98.12 195 ASN A O 1
ATOM 1567 N N . VAL A 1 196 ? -5.496 7.753 -14.334 1.00 98.62 196 VAL A N 1
ATOM 1568 C CA . VAL A 1 196 ? -6.460 7.484 -13.261 1.00 98.62 196 VAL A CA 1
ATOM 1569 C C . VAL A 1 196 ? -6.150 8.400 -12.090 1.00 98.62 196 VAL A C 1
ATOM 1571 O O . VAL A 1 196 ? -5.023 8.426 -11.596 1.00 98.62 196 VAL A O 1
ATOM 1574 N N . THR A 1 197 ? -7.142 9.161 -11.642 1.00 98.62 197 THR A N 1
ATOM 1575 C CA . THR A 1 197 ? -7.002 10.113 -10.541 1.00 98.62 197 THR A CA 1
ATOM 1576 C C . THR A 1 197 ? -7.909 9.723 -9.383 1.00 98.62 197 THR A C 1
ATOM 1578 O O . THR A 1 197 ? -9.100 9.502 -9.584 1.00 98.62 197 THR A O 1
ATOM 1581 N N . LEU A 1 198 ? -7.350 9.670 -8.173 1.00 98.56 198 LEU A N 1
ATOM 1582 C CA . LEU A 1 198 ? -8.094 9.571 -6.919 1.00 98.56 198 LEU A CA 1
ATOM 1583 C C . LEU A 1 198 ? -8.037 10.920 -6.199 1.00 98.56 198 LEU A C 1
ATOM 1585 O O . LEU A 1 198 ? -6.958 11.411 -5.848 1.00 98.56 198 LEU A O 1
ATOM 1589 N N . THR A 1 199 ? -9.207 11.515 -5.986 1.00 97.88 199 THR A N 1
ATOM 1590 C CA . THR A 1 199 ? -9.369 12.799 -5.298 1.00 97.88 199 THR A CA 1
ATOM 1591 C C . THR A 1 199 ? -9.990 12.552 -3.925 1.00 97.88 199 THR A C 1
ATOM 1593 O O . THR A 1 199 ? -11.155 12.165 -3.881 1.00 97.88 199 THR A O 1
ATOM 1596 N N . PRO A 1 200 ? -9.270 12.753 -2.804 1.00 96.06 200 PRO A N 1
ATOM 1597 C CA . PRO A 1 200 ? -9.882 12.650 -1.481 1.00 96.06 200 PRO A CA 1
ATOM 1598 C C . PRO A 1 200 ? -10.982 13.702 -1.318 1.00 96.06 200 PRO A C 1
ATOM 1600 O O . PRO A 1 200 ? -10.800 14.857 -1.702 1.00 96.06 200 PRO A O 1
ATOM 1603 N N . THR A 1 201 ? -12.112 13.316 -0.726 1.00 93.62 201 THR A N 1
ATOM 1604 C CA . THR A 1 201 ? -13.232 14.235 -0.432 1.00 93.62 201 THR A CA 1
ATOM 1605 C C . THR A 1 201 ? -12.866 15.266 0.640 1.00 93.62 201 THR A C 1
ATOM 1607 O O . THR A 1 201 ? -13.440 16.355 0.709 1.00 93.62 201 THR A O 1
ATOM 1610 N N . GLY A 1 202 ? -11.893 14.914 1.481 1.00 88.88 202 GLY A N 1
ATOM 1611 C CA . GLY A 1 202 ? -11.361 15.724 2.564 1.00 88.88 202 GLY A CA 1
ATOM 1612 C C . GLY A 1 202 ? -9.908 16.154 2.332 1.00 88.88 202 GLY A C 1
ATOM 1613 O O . GLY A 1 202 ? -9.485 16.401 1.201 1.00 88.88 202 GLY A O 1
ATOM 1614 N N . PRO A 1 203 ? -9.117 16.304 3.406 1.00 88.19 203 PRO A N 1
ATOM 1615 C CA . PRO A 1 203 ? -7.742 16.755 3.283 1.00 88.19 203 PRO A CA 1
ATOM 1616 C C . PRO A 1 203 ? -6.856 15.684 2.622 1.00 88.19 203 PRO A C 1
ATOM 1618 O O . PRO A 1 203 ? -7.099 14.486 2.746 1.00 88.19 203 PRO A O 1
ATOM 1621 N N . GLY A 1 204 ? -5.800 16.128 1.939 1.00 91.44 204 GLY A N 1
ATOM 1622 C CA . GLY A 1 204 ? -4.813 15.243 1.319 1.00 91.44 204 GLY A CA 1
ATOM 1623 C C . GLY A 1 204 ? -4.408 15.665 -0.087 1.00 91.44 204 GLY A C 1
ATOM 1624 O O . GLY A 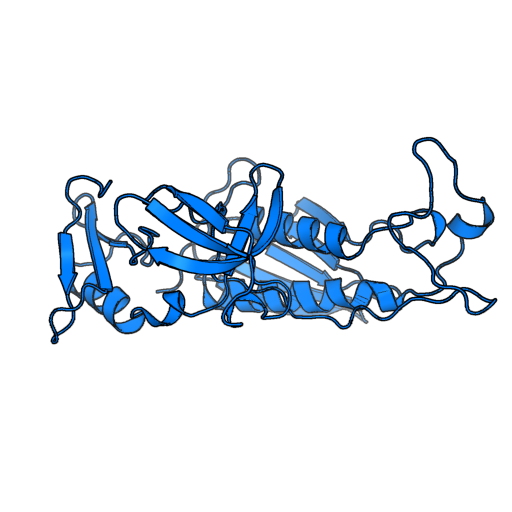1 204 ? -4.966 16.590 -0.674 1.00 91.44 204 GLY A O 1
ATOM 1625 N N . ALA A 1 205 ? -3.377 15.017 -0.628 1.00 93.75 205 ALA A N 1
ATOM 1626 C CA . ALA A 1 205 ? -2.999 15.204 -2.026 1.00 93.75 205 ALA A CA 1
ATOM 1627 C C . ALA A 1 205 ? -3.927 14.420 -2.954 1.00 93.75 205 ALA A C 1
ATOM 1629 O O . ALA A 1 205 ? -4.269 13.286 -2.653 1.00 93.75 205 ALA A O 1
ATOM 1630 N N . VAL A 1 206 ? -4.234 14.982 -4.121 1.00 96.62 206 VAL A N 1
ATOM 1631 C CA . VAL A 1 206 ? -4.775 14.210 -5.246 1.00 96.62 206 VAL A CA 1
ATOM 1632 C C . VAL A 1 206 ? -3.688 13.265 -5.756 1.00 96.62 206 VAL A C 1
ATOM 1634 O O . VAL A 1 206 ? -2.570 13.716 -6.012 1.00 96.62 206 VAL A O 1
ATOM 1637 N N . LEU A 1 207 ? -4.001 11.981 -5.904 1.00 98.12 207 LEU A N 1
ATOM 1638 C CA . LEU A 1 207 ? -3.117 10.996 -6.526 1.00 98.12 207 LEU A CA 1
ATOM 1639 C C . LEU A 1 207 ? -3.500 10.856 -7.994 1.00 98.12 207 LEU A C 1
ATOM 1641 O O . LEU A 1 207 ? -4.657 10.572 -8.288 1.00 98.12 207 LEU A O 1
ATOM 1645 N N . THR A 1 208 ? -2.533 10.964 -8.899 1.00 98.56 208 THR A N 1
ATOM 1646 C CA . THR A 1 208 ? -2.731 10.567 -10.298 1.00 98.56 208 THR A CA 1
ATOM 1647 C C . THR A 1 208 ? -1.719 9.496 -10.665 1.00 98.56 208 THR A C 1
ATOM 1649 O O . THR A 1 208 ? -0.515 9.695 -10.506 1.00 98.56 208 THR A O 1
ATOM 1652 N N . VAL A 1 209 ? -2.223 8.374 -11.165 1.00 98.56 209 VAL A N 1
ATOM 1653 C CA . VAL A 1 209 ? -1.453 7.286 -11.759 1.00 98.56 209 VAL A CA 1
ATOM 1654 C C . VAL A 1 209 ? -1.607 7.396 -13.269 1.00 98.56 209 VAL A C 1
ATOM 1656 O O . VAL A 1 209 ? -2.717 7.357 -13.799 1.00 98.56 209 VAL A O 1
ATOM 1659 N N . ILE A 1 210 ? -0.488 7.571 -13.955 1.00 98.44 210 ILE A N 1
ATOM 1660 C CA . ILE A 1 210 ? -0.419 7.743 -15.400 1.00 98.44 210 ILE A CA 1
ATOM 1661 C C . ILE A 1 210 ? 0.206 6.482 -15.985 1.00 98.44 210 ILE A C 1
ATOM 1663 O O . ILE A 1 210 ? 1.291 6.074 -15.574 1.00 98.44 210 ILE A O 1
ATOM 1667 N N . HIS A 1 211 ? -0.468 5.900 -16.968 1.00 97.44 211 HIS A N 1
ATOM 1668 C CA . HIS A 1 211 ? 0.051 4.860 -17.846 1.00 97.44 211 HIS A CA 1
ATOM 1669 C C . HIS A 1 211 ? 0.389 5.506 -19.190 1.00 97.44 211 HIS A C 1
ATOM 1671 O O . HIS A 1 211 ? -0.536 5.770 -19.968 1.00 97.44 211 HIS A O 1
ATOM 1677 N N . PRO A 1 212 ? 1.671 5.829 -19.450 1.00 95.00 212 PRO A N 1
ATOM 1678 C CA . PRO A 1 212 ? 2.082 6.494 -20.679 1.00 95.00 212 PRO A CA 1
ATOM 1679 C C . PRO A 1 212 ? 1.767 5.656 -21.919 1.00 95.00 212 PRO A C 1
ATOM 1681 O O . PRO A 1 212 ? 1.739 4.427 -21.867 1.00 95.00 212 PRO A O 1
ATOM 1684 N N . ALA A 1 213 ? 1.585 6.329 -23.053 1.00 91.50 213 ALA A N 1
ATOM 1685 C CA . ALA A 1 213 ? 1.560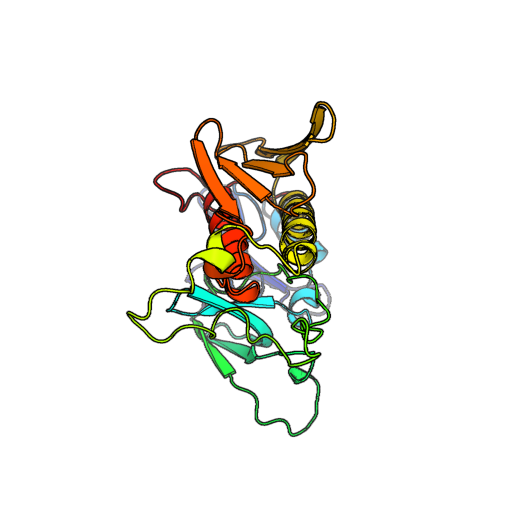 5.663 -24.349 1.00 91.50 213 ALA A CA 1
ATOM 1686 C C . ALA A 1 213 ? 2.945 5.076 -24.677 1.00 91.50 213 ALA A C 1
ATOM 1688 O O . ALA A 1 213 ? 3.967 5.724 -24.436 1.00 91.50 213 ALA A O 1
ATOM 1689 N N . GLY A 1 214 ? 2.987 3.885 -25.274 1.00 88.44 214 GLY A N 1
ATOM 1690 C CA . GLY A 1 214 ? 4.227 3.260 -25.728 1.00 88.44 214 GLY A CA 1
ATOM 1691 C C . GLY A 1 214 ? 4.264 1.749 -25.527 1.00 88.44 214 GLY A C 1
ATOM 1692 O O . GLY A 1 214 ? 3.319 1.136 -25.041 1.00 88.44 214 GLY A O 1
ATOM 1693 N N . THR A 1 215 ? 5.384 1.145 -25.923 1.00 86.75 215 THR A N 1
ATOM 1694 C CA . THR A 1 215 ? 5.607 -0.308 -25.841 1.00 86.75 215 THR A CA 1
ATOM 1695 C C . THR A 1 215 ? 6.270 -0.753 -24.542 1.00 86.75 215 THR A C 1
ATOM 1697 O O . THR A 1 215 ? 6.382 -1.952 -24.316 1.00 86.75 215 THR A O 1
ATOM 1700 N N . LEU A 1 216 ? 6.750 0.184 -23.718 1.00 94.62 216 LEU A N 1
ATOM 1701 C CA . LEU A 1 216 ? 7.340 -0.107 -22.416 1.00 94.62 216 LEU A CA 1
ATOM 1702 C C . LEU A 1 216 ? 6.256 0.026 -21.336 1.00 94.62 216 LEU A C 1
ATOM 1704 O O . LEU A 1 216 ? 5.826 1.154 -21.062 1.00 94.62 216 LEU A O 1
ATOM 1708 N N . PRO A 1 217 ? 5.827 -1.079 -20.698 1.00 96.81 217 PRO A N 1
ATOM 1709 C CA . PRO A 1 217 ? 4.923 -1.014 -19.560 1.00 96.81 217 PRO A CA 1
ATOM 1710 C C . PRO A 1 217 ? 5.553 -0.157 -18.462 1.00 96.81 217 PRO A C 1
ATOM 1712 O O . PRO A 1 217 ? 6.645 -0.446 -17.976 1.00 96.81 217 PRO A O 1
ATOM 1715 N N . SER A 1 218 ? 4.890 0.940 -18.111 1.00 97.31 218 SER A N 1
ATOM 1716 C CA . SER A 1 218 ? 5.414 1.913 -17.159 1.00 97.31 218 SER A CA 1
ATOM 1717 C C . SER A 1 218 ? 4.294 2.640 -16.423 1.00 97.31 218 SER A C 1
ATOM 1719 O O . SER A 1 218 ? 3.125 2.629 -16.828 1.00 97.31 218 SER A O 1
ATOM 1721 N N . VAL A 1 219 ? 4.658 3.241 -15.294 1.00 98.25 219 VAL A N 1
ATOM 1722 C CA . VAL A 1 219 ? 3.753 3.989 -14.424 1.00 98.25 219 VAL A CA 1
ATOM 1723 C C . VAL A 1 219 ? 4.441 5.272 -13.978 1.00 98.25 219 VAL A C 1
ATOM 1725 O O . VAL A 1 219 ? 5.521 5.217 -13.398 1.00 98.25 219 VAL A O 1
ATOM 1728 N N . GLU A 1 220 ? 3.808 6.422 -14.194 1.00 98.19 220 GLU A N 1
ATOM 1729 C CA . GLU A 1 220 ? 4.161 7.677 -13.521 1.00 98.19 220 GLU A CA 1
ATOM 1730 C C . GLU A 1 220 ? 3.151 7.946 -12.402 1.00 98.19 220 GLU A C 1
ATOM 1732 O O . GLU A 1 220 ? 1.942 7.805 -12.585 1.00 98.19 220 GLU A O 1
ATOM 1737 N N . VAL A 1 221 ? 3.643 8.359 -11.235 1.00 98.44 221 VAL A N 1
ATOM 1738 C CA . VAL A 1 221 ? 2.805 8.767 -10.102 1.00 98.44 221 VAL A CA 1
ATOM 1739 C C . VAL A 1 221 ? 2.989 10.251 -9.827 1.00 98.44 221 VAL A C 1
ATOM 1741 O O . VAL A 1 221 ? 4.108 10.772 -9.781 1.00 98.44 221 VAL A O 1
ATOM 1744 N N . ARG A 1 222 ? 1.871 10.937 -9.583 1.00 97.62 222 ARG A N 1
ATOM 1745 C CA . ARG A 1 222 ? 1.824 12.346 -9.189 1.00 97.62 222 ARG A CA 1
ATOM 1746 C C . ARG A 1 222 ? 1.034 12.562 -7.907 1.00 97.62 222 ARG A C 1
ATOM 1748 O O . ARG A 1 222 ? 0.035 11.894 -7.662 1.00 97.62 222 ARG A O 1
ATOM 1755 N N . ALA A 1 223 ? 1.465 13.563 -7.142 1.00 95.69 223 ALA A N 1
ATOM 1756 C CA . ALA A 1 223 ? 0.770 14.103 -5.978 1.00 95.69 223 ALA A CA 1
ATOM 1757 C C . ALA A 1 223 ? 0.357 15.559 -6.269 1.00 95.69 223 ALA A C 1
ATOM 1759 O O . ALA A 1 223 ? 1.133 16.509 -6.097 1.00 95.69 223 ALA A O 1
ATOM 1760 N N . GLY A 1 224 ? -0.863 15.750 -6.767 1.00 93.19 224 GLY A N 1
ATOM 1761 C CA . GLY A 1 224 ? -1.302 16.996 -7.393 1.00 93.19 224 GLY A CA 1
ATOM 1762 C C . GLY A 1 224 ? -0.414 17.345 -8.593 1.00 93.19 224 GLY A C 1
ATOM 1763 O O . GLY A 1 224 ? -0.186 16.521 -9.471 1.00 93.19 224 GLY A O 1
ATOM 1764 N N . ALA A 1 225 ? 0.140 18.559 -8.622 1.00 90.25 225 ALA A N 1
ATOM 1765 C CA . ALA A 1 225 ? 1.037 18.996 -9.698 1.00 90.25 225 ALA A CA 1
ATOM 1766 C C . ALA A 1 225 ? 2.473 18.434 -9.601 1.00 90.25 225 ALA A C 1
ATOM 1768 O O . ALA A 1 225 ? 3.279 18.655 -10.503 1.00 90.25 225 ALA A O 1
ATOM 1769 N N . ARG A 1 226 ? 2.827 17.753 -8.503 1.00 92.81 226 ARG A N 1
ATOM 1770 C CA . ARG A 1 226 ? 4.187 17.258 -8.259 1.00 92.81 226 ARG A CA 1
ATOM 1771 C C . ARG A 1 226 ? 4.355 15.862 -8.853 1.00 92.81 226 ARG A C 1
ATOM 1773 O O . ARG A 1 226 ? 3.636 14.951 -8.452 1.00 92.81 226 ARG A O 1
ATOM 1780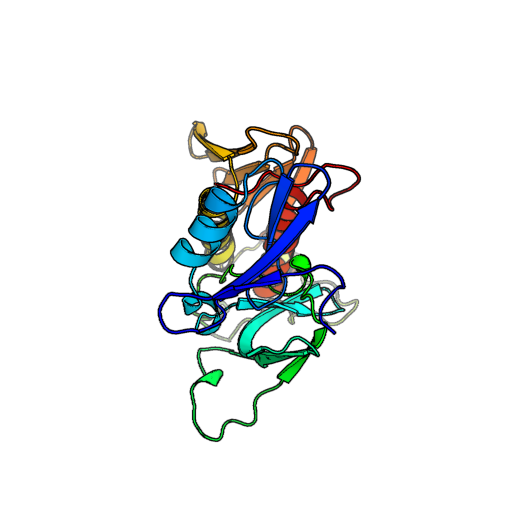 N N . SER A 1 227 ? 5.342 15.684 -9.731 1.00 93.69 227 SER A N 1
ATOM 1781 C CA . SER A 1 227 ? 5.804 14.345 -10.118 1.00 93.69 227 SER A CA 1
ATOM 1782 C C . SER A 1 227 ? 6.513 13.687 -8.934 1.00 93.69 227 SER A C 1
ATOM 1784 O O . SER A 1 227 ? 7.351 14.312 -8.277 1.00 93.69 227 SER A O 1
ATOM 1786 N N . VAL A 1 228 ? 6.092 12.470 -8.599 1.00 95.56 228 VAL A N 1
ATOM 1787 C CA . VAL A 1 228 ? 6.622 11.691 -7.471 1.00 95.56 228 VAL A CA 1
ATOM 1788 C C . VAL A 1 228 ? 7.682 10.720 -7.971 1.00 95.56 228 VAL A C 1
ATOM 1790 O O . VAL A 1 228 ? 8.729 10.601 -7.344 1.00 95.56 228 VAL A O 1
ATOM 1793 N N . GLY A 1 229 ? 7.422 10.072 -9.102 1.00 96.44 229 GLY A N 1
ATOM 1794 C CA . GLY A 1 229 ? 8.351 9.153 -9.738 1.00 96.44 229 GLY A CA 1
ATOM 1795 C C . GLY A 1 229 ? 7.742 8.505 -10.972 1.00 96.44 229 GLY A C 1
ATOM 1796 O O . GLY A 1 229 ? 6.535 8.604 -11.215 1.00 96.44 229 GLY A O 1
ATOM 1797 N N . ASN A 1 230 ? 8.600 7.845 -11.739 1.00 97.00 230 ASN A N 1
ATOM 1798 C CA . ASN A 1 230 ? 8.245 7.036 -12.891 1.00 97.00 230 ASN A CA 1
ATOM 1799 C C . ASN A 1 230 ? 8.991 5.700 -12.817 1.00 97.00 230 ASN A C 1
ATOM 1801 O O . ASN A 1 230 ? 10.195 5.679 -12.572 1.00 97.00 230 ASN A O 1
ATOM 1805 N N . TRP A 1 231 ? 8.266 4.600 -13.012 1.00 98.06 231 TRP A N 1
ATOM 1806 C CA . TRP A 1 231 ? 8.794 3.243 -12.913 1.00 98.06 231 TRP A CA 1
ATOM 1807 C C . TRP A 1 231 ? 8.489 2.444 -14.189 1.00 98.06 231 TRP A C 1
ATOM 1809 O O . TRP A 1 231 ? 7.325 2.400 -14.599 1.00 98.06 231 TRP A O 1
ATOM 1819 N N . PRO A 1 232 ? 9.496 1.781 -14.787 1.00 97.50 232 PRO A N 1
ATOM 1820 C CA . PRO A 1 232 ? 10.920 2.056 -14.567 1.00 97.50 232 PRO A CA 1
ATOM 1821 C C . PRO A 1 232 ? 11.283 3.482 -15.026 1.00 97.50 232 PRO A C 1
ATOM 1823 O O . PRO A 1 232 ? 10.549 4.109 -15.795 1.00 97.50 232 PRO A O 1
ATOM 1826 N N . VAL A 1 233 ? 12.434 3.997 -14.583 1.00 94.75 233 VAL A N 1
ATOM 1827 C CA . VAL A 1 233 ? 12.965 5.263 -15.125 1.00 94.75 233 VAL A CA 1
ATOM 1828 C C . VAL A 1 233 ? 13.488 5.062 -16.547 1.00 94.75 233 VAL A C 1
ATOM 1830 O O . VAL A 1 233 ? 13.330 5.935 -17.401 1.00 94.75 233 VAL A O 1
ATOM 1833 N N . CYS A 1 234 ? 14.078 3.895 -16.802 1.00 94.31 234 CYS A N 1
ATOM 1834 C CA . CYS A 1 234 ? 14.609 3.481 -18.088 1.00 94.31 234 CYS A CA 1
ATOM 1835 C C . CYS A 1 234 ? 14.312 1.994 -18.305 1.00 94.31 234 CYS A C 1
ATOM 1837 O O . CYS A 1 234 ? 14.466 1.193 -17.394 1.00 94.31 234 CYS A O 1
ATOM 1839 N N . GLY A 1 235 ? 13.896 1.606 -19.510 1.00 93.12 235 GLY A N 1
ATOM 1840 C CA . GLY A 1 235 ? 13.615 0.202 -19.823 1.00 93.12 235 GLY A CA 1
ATOM 1841 C C . GLY A 1 235 ? 14.837 -0.614 -20.248 1.00 93.12 235 GLY A C 1
ATOM 1842 O O . GLY A 1 235 ? 14.685 -1.811 -20.488 1.00 93.12 235 GLY A O 1
ATOM 1843 N N . CYS A 1 236 ? 16.009 0.010 -20.410 1.00 95.62 236 CYS A N 1
ATOM 1844 C CA . CYS A 1 236 ? 17.138 -0.646 -21.061 1.00 95.62 236 CYS A CA 1
ATOM 1845 C C . CYS A 1 236 ? 17.758 -1.771 -20.221 1.00 95.62 236 CYS A C 1
ATOM 1847 O O . CYS A 1 236 ? 17.661 -1.798 -18.991 1.00 95.62 236 CYS A O 1
ATOM 1849 N N . ASP A 1 237 ? 18.426 -2.696 -20.899 1.00 94.81 237 ASP A N 1
ATOM 1850 C CA . ASP A 1 237 ? 19.051 -3.859 -20.280 1.00 94.81 237 ASP A CA 1
ATOM 1851 C C . ASP A 1 237 ? 20.304 -3.499 -19.469 1.00 94.81 237 ASP A C 1
ATOM 1853 O O . ASP A 1 237 ? 20.666 -4.248 -18.562 1.00 94.81 237 ASP A O 1
ATOM 1857 N N . ALA A 1 238 ? 20.935 -2.350 -19.742 1.00 94.94 238 ALA A N 1
ATOM 1858 C CA . ALA A 1 238 ? 22.047 -1.826 -18.946 1.00 94.94 238 ALA A CA 1
ATOM 1859 C C . ALA A 1 238 ? 21.612 -1.351 -17.553 1.00 94.94 238 ALA A C 1
ATOM 1861 O O . ALA A 1 238 ? 22.346 -1.560 -16.593 1.00 94.94 238 ALA A O 1
ATOM 1862 N N . CYS A 1 239 ? 20.426 -0.741 -17.420 1.00 94.38 239 CYS A N 1
ATOM 1863 C CA . CYS A 1 239 ? 19.915 -0.293 -16.118 1.00 94.38 239 CYS A CA 1
ATOM 1864 C C . CYS A 1 239 ? 19.663 -1.452 -15.156 1.00 94.38 239 CYS A C 1
ATOM 1866 O O . CYS A 1 239 ? 19.698 -1.246 -13.950 1.00 94.38 239 CYS A O 1
ATOM 1868 N N . ASP A 1 240 ? 19.418 -2.645 -15.703 1.00 94.00 240 ASP A N 1
ATOM 1869 C CA . ASP A 1 240 ? 19.306 -3.888 -14.948 1.00 94.00 240 ASP A CA 1
ATOM 1870 C C . ASP A 1 240 ? 18.313 -3.827 -13.779 1.00 94.00 240 ASP A C 1
ATOM 1872 O O . ASP A 1 240 ? 18.519 -4.409 -12.724 1.00 94.00 240 ASP A O 1
ATOM 1876 N N . ASP A 1 241 ? 17.208 -3.098 -13.956 1.00 93.44 241 ASP A N 1
ATOM 1877 C CA . ASP A 1 241 ? 16.250 -2.903 -12.871 1.00 93.44 241 ASP A CA 1
ATOM 1878 C C . ASP A 1 241 ? 15.664 -4.229 -12.357 1.00 93.44 241 ASP A C 1
ATOM 1880 O O . ASP A 1 241 ? 15.101 -5.025 -13.120 1.00 93.44 241 ASP A O 1
ATOM 1884 N N . SER A 1 242 ? 15.681 -4.393 -11.036 1.00 90.75 242 SER A N 1
ATOM 1885 C CA . SER A 1 242 ? 14.930 -5.413 -10.308 1.00 90.75 242 SER A CA 1
ATOM 1886 C C . SER A 1 242 ? 13.446 -5.036 -10.257 1.00 90.75 242 SER A C 1
ATOM 1888 O O . SER A 1 242 ? 13.042 -4.071 -9.607 1.00 90.75 242 SER A O 1
ATOM 1890 N N . VAL A 1 243 ? 12.595 -5.814 -10.935 1.00 91.69 243 VAL A N 1
ATOM 1891 C CA . VAL A 1 243 ? 11.134 -5.609 -10.906 1.00 91.69 243 VAL A CA 1
ATOM 1892 C C . VAL A 1 243 ? 10.570 -5.674 -9.478 1.00 91.69 243 VAL A C 1
ATOM 1894 O O . VAL A 1 243 ? 9.759 -4.809 -9.149 1.00 91.69 243 VAL A O 1
ATOM 1897 N N . PRO A 1 244 ? 10.977 -6.619 -8.602 1.00 87.88 244 PRO A N 1
ATOM 1898 C CA . PRO A 1 244 ? 10.575 -6.597 -7.196 1.00 87.88 244 PRO A CA 1
ATOM 1899 C C . PRO A 1 244 ? 10.879 -5.270 -6.489 1.00 87.88 244 PRO A C 1
ATOM 1901 O O . PRO A 1 244 ? 9.996 -4.737 -5.820 1.00 87.88 244 PRO A O 1
ATOM 1904 N N . ASP A 1 245 ? 12.067 -4.697 -6.693 1.00 88.12 245 ASP A N 1
ATOM 1905 C CA . ASP A 1 245 ? 12.444 -3.436 -6.044 1.00 88.12 245 ASP A CA 1
ATOM 1906 C C . ASP A 1 245 ? 11.666 -2.245 -6.609 1.00 88.12 245 ASP A C 1
ATOM 1908 O O . ASP A 1 245 ? 11.248 -1.364 -5.858 1.00 88.12 245 ASP A O 1
ATOM 1912 N N . LEU A 1 246 ? 11.411 -2.218 -7.922 1.00 94.31 246 LEU A N 1
ATOM 1913 C CA . LEU A 1 246 ? 10.555 -1.192 -8.525 1.00 94.31 246 LEU A CA 1
ATOM 1914 C C . LEU A 1 246 ? 9.119 -1.257 -7.984 1.00 94.31 246 LEU A C 1
ATOM 1916 O O . LEU A 1 246 ? 8.496 -0.216 -7.774 1.00 94.31 246 LEU A O 1
ATOM 1920 N N . LEU A 1 247 ? 8.592 -2.459 -7.734 1.00 93.44 247 LEU A N 1
ATOM 1921 C CA . LEU A 1 247 ? 7.272 -2.646 -7.128 1.00 93.44 247 LEU A CA 1
ATOM 1922 C C . LEU A 1 247 ? 7.242 -2.145 -5.679 1.00 93.44 247 LEU A C 1
ATOM 1924 O O . LEU A 1 247 ? 6.320 -1.416 -5.316 1.00 93.44 247 LEU A O 1
ATOM 1928 N N . ASP A 1 248 ? 8.260 -2.469 -4.876 1.00 89.50 248 ASP A N 1
ATOM 1929 C CA . ASP A 1 248 ? 8.403 -1.962 -3.504 1.00 89.50 248 ASP A CA 1
ATOM 1930 C C . ASP A 1 248 ? 8.451 -0.423 -3.478 1.00 89.50 248 ASP A C 1
ATOM 1932 O O . ASP A 1 248 ? 7.792 0.220 -2.651 1.00 89.50 248 ASP A O 1
ATOM 1936 N N . GLN A 1 249 ? 9.181 0.186 -4.418 1.00 92.88 249 GLN A N 1
ATOM 1937 C CA . GLN A 1 249 ? 9.269 1.642 -4.562 1.00 92.88 249 GLN A CA 1
ATOM 1938 C C . GLN A 1 249 ? 7.934 2.276 -4.972 1.00 92.88 249 GLN A C 1
ATOM 1940 O O . GLN A 1 249 ? 7.527 3.272 -4.369 1.00 92.88 249 GLN A O 1
ATOM 1945 N N . LEU A 1 250 ? 7.242 1.705 -5.964 1.00 96.38 250 LEU A N 1
ATOM 1946 C CA . LEU A 1 250 ? 5.932 2.176 -6.421 1.00 96.38 250 LEU A CA 1
ATOM 1947 C C . LEU A 1 250 ? 4.905 2.141 -5.281 1.00 96.38 250 LEU A C 1
ATOM 1949 O O . LEU A 1 250 ? 4.231 3.139 -5.021 1.00 96.38 250 LEU A O 1
ATOM 1953 N N . GLU A 1 251 ? 4.804 1.011 -4.579 1.00 95.06 251 GLU A N 1
ATOM 1954 C CA . GLU A 1 251 ? 3.880 0.839 -3.455 1.00 95.06 251 GLU A CA 1
ATOM 1955 C C . GLU A 1 251 ? 4.189 1.832 -2.331 1.00 95.06 251 GLU A C 1
ATOM 1957 O O . GLU A 1 251 ? 3.291 2.528 -1.853 1.00 95.06 251 GLU A O 1
ATOM 1962 N N . THR A 1 252 ? 5.467 1.977 -1.969 1.00 91.81 252 THR A N 1
ATOM 1963 C CA . THR A 1 252 ? 5.913 2.953 -0.965 1.00 91.81 252 THR A CA 1
ATOM 1964 C C . THR A 1 252 ? 5.522 4.380 -1.350 1.00 91.81 252 THR A C 1
ATOM 1966 O O . THR A 1 252 ? 4.992 5.122 -0.520 1.00 91.81 252 THR A O 1
ATOM 1969 N N . ALA A 1 253 ? 5.748 4.772 -2.607 1.00 94.06 253 ALA A N 1
ATOM 1970 C CA . ALA A 1 253 ? 5.428 6.109 -3.094 1.00 94.06 253 ALA A CA 1
ATOM 1971 C C . ALA A 1 253 ? 3.918 6.392 -3.067 1.00 94.06 253 ALA A C 1
ATOM 1973 O O . ALA A 1 253 ? 3.500 7.464 -2.627 1.00 94.06 253 ALA A O 1
ATOM 1974 N N . VAL A 1 254 ? 3.098 5.432 -3.500 1.00 96.00 254 VAL A N 1
ATOM 1975 C CA . VAL A 1 254 ? 1.635 5.560 -3.519 1.00 96.00 254 VAL A CA 1
ATOM 1976 C C . VAL A 1 254 ? 1.062 5.631 -2.100 1.00 96.00 254 VAL A C 1
ATOM 1978 O O . VAL A 1 254 ? 0.275 6.535 -1.808 1.00 96.00 254 VAL A O 1
ATOM 1981 N N . PHE A 1 255 ? 1.493 4.751 -1.189 1.00 93.50 255 PHE A N 1
ATOM 1982 C CA . PHE A 1 255 ? 1.029 4.789 0.201 1.00 93.50 255 PHE A CA 1
ATOM 1983 C C . PHE A 1 255 ? 1.463 6.061 0.925 1.00 93.50 255 PHE A C 1
ATOM 1985 O O . PHE A 1 255 ? 0.671 6.620 1.678 1.00 93.50 255 PHE A O 1
ATOM 1992 N N . ALA A 1 256 ? 2.662 6.582 0.654 1.00 90.38 256 ALA A N 1
ATOM 1993 C CA . ALA A 1 256 ? 3.112 7.829 1.268 1.00 90.38 256 ALA A CA 1
ATOM 1994 C C . ALA A 1 256 ? 2.205 9.028 0.932 1.00 90.38 256 ALA A C 1
ATOM 1996 O O . ALA A 1 256 ? 2.041 9.919 1.765 1.00 90.38 256 ALA A O 1
ATOM 1997 N N . ILE A 1 257 ? 1.597 9.047 -0.260 1.00 94.31 257 ILE A N 1
ATOM 1998 C CA . ILE A 1 257 ? 0.652 10.092 -0.682 1.00 94.31 257 ILE A CA 1
ATOM 1999 C C . ILE A 1 257 ? -0.668 9.963 0.085 1.00 94.31 257 ILE A C 1
ATOM 2001 O O . ILE A 1 257 ? -1.142 10.951 0.647 1.00 94.31 257 ILE A O 1
ATOM 2005 N N . ALA A 1 258 ? -1.240 8.757 0.140 1.00 92.75 258 ALA A N 1
ATOM 2006 C CA . ALA A 1 258 ? -2.503 8.507 0.838 1.00 92.75 258 ALA A CA 1
ATOM 2007 C C . ALA A 1 258 ? -2.377 8.684 2.363 1.00 92.75 258 ALA A C 1
ATOM 2009 O O . ALA A 1 258 ? -3.285 9.189 3.021 1.00 92.75 258 ALA A O 1
ATOM 2010 N N . GLU A 1 259 ? -1.231 8.314 2.938 1.00 88.50 259 GLU A N 1
ATOM 2011 C CA . GLU A 1 259 ? -0.942 8.418 4.373 1.00 88.50 259 GLU A CA 1
ATOM 2012 C C . GLU A 1 259 ? -0.400 9.806 4.780 1.00 88.50 259 GLU A C 1
ATOM 2014 O O . GLU A 1 259 ? -0.216 10.070 5.968 1.00 88.50 259 GLU A O 1
ATOM 2019 N N . GLY A 1 260 ? -0.152 10.712 3.823 1.00 85.81 260 GLY A N 1
ATOM 2020 C CA . GLY A 1 260 ? 0.345 12.072 4.082 1.00 85.81 260 GLY A CA 1
ATOM 2021 C C . GLY A 1 260 ? 1.805 12.146 4.557 1.00 85.81 260 GLY A C 1
ATOM 2022 O O . GLY A 1 260 ? 2.271 13.183 5.038 1.00 85.81 260 GLY A O 1
ATOM 2023 N N . THR A 1 261 ? 2.563 11.057 4.430 1.00 82.81 261 THR A N 1
ATOM 2024 C CA . THR A 1 261 ? 3.964 10.979 4.874 1.00 82.81 261 THR A CA 1
ATOM 2025 C C . THR A 1 261 ? 4.957 11.487 3.824 1.00 82.81 261 THR A C 1
ATOM 2027 O O . THR A 1 261 ? 6.164 11.416 4.039 1.00 82.81 261 THR A O 1
ATOM 2030 N N . ASP A 1 262 ? 4.475 12.030 2.703 1.00 76.69 262 ASP A N 1
ATOM 2031 C CA . ASP A 1 262 ? 5.261 12.521 1.563 1.00 76.69 262 ASP A CA 1
ATOM 2032 C C . ASP A 1 262 ? 5.853 13.937 1.739 1.00 76.69 262 ASP A C 1
ATOM 2034 O O . ASP A 1 262 ? 6.465 14.468 0.811 1.00 76.69 262 ASP A O 1
ATOM 2038 N N . GLY A 1 263 ? 5.701 14.554 2.917 1.00 65.88 263 GLY A N 1
ATOM 2039 C CA . GLY A 1 263 ? 6.341 15.832 3.251 1.00 65.88 263 GLY A CA 1
ATOM 2040 C C . GLY A 1 263 ? 5.387 16.957 3.661 1.00 65.88 263 GLY A C 1
ATOM 2041 O O . GLY A 1 263 ? 5.462 18.044 3.096 1.00 65.88 263 GLY A O 1
ATOM 2042 N N . GLN A 1 264 ? 4.588 16.733 4.716 1.00 56.81 264 GLN A N 1
ATOM 2043 C CA . GLN A 1 264 ? 3.668 17.691 5.376 1.00 56.81 264 GLN A CA 1
ATOM 2044 C C . GLN A 1 264 ? 2.257 17.795 4.771 1.00 56.81 264 GLN A C 1
ATOM 2046 O O . GLN A 1 264 ? 1.676 18.881 4.717 1.00 56.81 264 GLN A O 1
ATOM 2051 N N . ARG A 1 265 ? 1.669 16.672 4.347 1.00 72.25 265 ARG A N 1
ATOM 2052 C CA . ARG A 1 265 ? 0.256 16.616 3.947 1.00 72.25 265 ARG A CA 1
ATOM 2053 C C . ARG A 1 265 ? -0.551 15.817 4.961 1.00 72.25 265 ARG A C 1
ATOM 2055 O O . ARG A 1 265 ? -0.024 14.957 5.654 1.00 72.25 265 ARG A O 1
ATOM 2062 N N . ALA A 1 266 ? -1.828 16.144 5.089 1.00 82.00 266 ALA A N 1
ATOM 2063 C CA . ALA A 1 266 ? -2.733 15.356 5.913 1.00 82.00 266 ALA A CA 1
ATOM 2064 C C . ALA A 1 266 ? -3.062 14.022 5.209 1.00 82.00 266 ALA A C 1
ATOM 2066 O O . ALA A 1 266 ? -3.131 14.008 3.976 1.00 82.00 266 ALA A O 1
ATOM 2067 N N . PRO A 1 267 ? -3.258 12.925 5.964 1.00 86.44 267 PRO A N 1
ATOM 2068 C CA . PRO A 1 267 ? -3.696 11.650 5.407 1.00 86.44 267 PRO A CA 1
ATOM 2069 C C . PRO A 1 267 ? -5.109 11.756 4.830 1.00 86.44 267 PRO A C 1
ATOM 2071 O O . PRO A 1 267 ? -5.912 12.578 5.281 1.00 86.44 267 PRO A O 1
ATOM 2074 N N . TRP A 1 268 ? -5.419 10.885 3.873 1.00 91.12 268 TRP A N 1
ATOM 2075 C CA . TRP A 1 268 ? -6.757 10.768 3.305 1.00 91.12 268 TRP A CA 1
ATOM 2076 C C . TRP A 1 268 ? -7.780 10.295 4.345 1.00 91.12 268 TRP A C 1
ATOM 2078 O O . TRP A 1 268 ? -7.457 9.457 5.198 1.00 91.12 268 TRP A O 1
ATOM 2088 N N . PRO A 1 269 ? -9.028 10.795 4.273 1.00 87.38 269 PRO A N 1
ATOM 2089 C CA . PRO A 1 269 ? -10.110 10.308 5.114 1.00 87.38 269 PRO A CA 1
ATOM 2090 C C . PRO A 1 269 ? -10.422 8.847 4.790 1.00 87.38 269 PRO A C 1
ATOM 2092 O O . PRO A 1 269 ? -10.409 8.427 3.635 1.00 87.38 269 PRO A O 1
ATOM 2095 N N . LEU A 1 270 ? -10.701 8.065 5.826 1.00 84.88 270 LEU A N 1
ATOM 2096 C CA . LEU A 1 270 ? -11.152 6.689 5.668 1.00 84.88 270 LEU A CA 1
ATOM 2097 C C . LEU A 1 270 ? -12.571 6.679 5.104 1.00 84.88 270 LEU A C 1
ATOM 2099 O O . LEU A 1 270 ? -13.377 7.531 5.477 1.00 84.88 270 LEU A O 1
ATOM 2103 N N . ARG A 1 271 ? -12.875 5.700 4.252 1.00 83.19 271 ARG A N 1
ATOM 2104 C CA . ARG A 1 271 ? -14.251 5.455 3.826 1.00 83.19 271 ARG A CA 1
ATOM 2105 C C . ARG A 1 271 ? -15.087 5.024 5.036 1.00 83.19 271 ARG A C 1
ATOM 2107 O O . ARG A 1 271 ? -14.602 4.213 5.829 1.00 83.19 271 ARG A O 1
ATOM 2114 N N . GLY A 1 272 ? -16.275 5.614 5.175 1.00 64.19 272 GLY A N 1
ATOM 2115 C CA . GLY A 1 272 ? -17.299 5.212 6.146 1.00 64.19 272 GLY A CA 1
ATOM 2116 C C . GLY A 1 272 ? -18.033 3.953 5.719 1.00 64.19 272 GLY A C 1
ATOM 2117 O O . GLY A 1 272 ? -18.141 3.727 4.489 1.00 64.19 272 GLY A O 1
#

pLDDT: mean 90.56, std 8.54, range [55.78, 98.62]

Sequence (272 aa):
MLPEGWIPHRRGDGEVVGWLEIVGDDVVAHDLLGQQVTPRGLDWHEAEQALEDRGIGYLAEQHTLTTPYGKLMPVRIGEATTEQVTVVVDEFGTASVIGADLESHVLPFPVPRRLLRDYVRPRFDHRAWLDAEGRPIAYGDRWDIGEDPPEELYSECAHPERFEPLVTTARALLDHLERRYDVERTEEVVGEQTNVTLTPTGPGAVLTVIHPAGTLPSVEVRAGARSVGNWPVCGCDACDDSVPDLLDQLETAVFAIAEGTDGQRAPWPLRG

Secondary structure (DSSP, 8-state):
-PPTTPEEEE-TTS-EEEEEEEETTEEEEEETTS-B-S-SSB-HHHHHHHHHHH-SGGGGSEEEEE-TTS-EEEEEEEEE-SSEEEEEE-STTGGGSTT----EEEEESS--TTTEES--PPP---PPEE-TTSPEE-TTSSS-TTPPPPGGGGS--S-GGGGHHHHHHHHHHHHHHHHHB-EEEEEEEETTEEEEEEEESSSSPPEEEEE-SSSS--EEEEETTEEEEEESS---TTT---HHHHHHHHHHHHHHHHTTTTTT-PPPPBP-

InterPro domains:
  IPR045773 Protein of unknown function DUF6226 [PF19736] (127-261)

Foldseek 3Di:
DADPQWAFQADPVRDTQWTWHDDPPWIWTAGLLRHTQAFTPHDPVVNNVSSVVVGDVLQAAWKWFQDPVLATFIWHFPDGDQAWTKIWGQDPNCVPDPPDPTDMDIAGPSHDCNGIDSQDQDDDDPDFDADPVRHGDPQPPPADVPGQPDPVQLVDQPCLVVQVSVVVRVVSLVVVCVQWFQWDWDWDDDPNKIWIWTHFPDWFFIWIWIQDDDDRGKIWIDRHVRTQDIPPPGNTVRVSDDSSVSSSVSNVSSVCRQCVVPPHTHHGHTDD

Radius of gyration: 21.42 Å; chains: 1; bounding box: 55×47×56 Å